Protein AF-A0AAN9AI59-F1 (afdb_monomer)

Secondary structure (DSSP, 8-state):
--PPPPPPPP-------------PPP----PPPPPPP---SS-S-S---SSS--TTS-S--TTSTTS-SSSEEEEEE--SS-GGG-EEEE-HHHHHT-SHHHHHTHHHHHHHHTT--TT-EEEEEETTTTEEEEE-SSEEEEESSSSGGGTTEEEE-HHHHHHH-TTT-HHHHHTHHHHHHHHTT--TT--EEEEETTTTEEEEE-SSEEEEES--TT-TTS-EEEE-HHHHHHH-TTT-HHHHHHHHHHHHHHTT--TTS-EEEEETTTTEEEEE-

Radius of gyration: 25.93 Å; Cα contacts (8 Å, |Δi|>4): 586; chains: 1; bounding box: 61×76×74 Å

pLDDT: mean 75.89, std 19.9, range [29.42, 96.56]

Mean predicted aligned error: 12.76 Å

Foldseek 3Di:
DDDDDDDDDDDDDDDDDDDDDDDDDDDDPPDPDDDPDDPPDDDQLPDPQPADDDLFLQAAHPVCVPQALAAKKKAKWQLPQCPVNHGIDGDVQRRVVVDLVSQQQVQLVSCVNSPQDQRIKMWMAHNNRRRIFMAHQAKWKQWCPLPVVQHNHIGGPVVLCPPVVRRPDVCSRQQVQLVSCVVSVQDQNIKMKMARRNRSDIFIAHFAKKKAWCQQCQDRPPHGIGGPRVCCVPVVRRPDVVSSQVVQVVRCVSSVVDPVTKMKIANRNSSDMDIRD

Sequence (277 aa):
MRTPHRAQPSVTTQDSSNLKVHKHSPIEPTSPSPPPCDYSTVAPATSTPGVSYLPDGTAPNHLYPDIPEEGCWLITENCKDHPQANGTHKDDLGTQNGTEEGCLARAAQQWKWCGETDSAKATAIYGPTGAMTFAARGCYFADYGCRPAVAGRIIHDYFSERAENGTVNEKNCLGRAARQWRHCGSPADRPITSIFGSTGAKRTAGAGCWVKVRSCPAHCDLEGYFFDAWGATNRETGTVEEECFDRARYYWTHCGSHSNAPVTAYFRPHATSHTVP

Solvent-accessible surface area (backbone atoms only — not comparable to full-atom values): 14890 Å² total; per-residue (Å²): 144,86,82,84,87,82,85,82,84,83,87,78,88,79,81,91,78,83,86,80,83,77,84,77,74,89,77,79,84,83,72,76,79,77,76,80,85,78,80,87,57,73,82,66,56,83,58,72,71,96,36,48,66,62,87,79,42,82,43,66,38,63,77,51,77,86,63,56,59,69,49,14,33,36,38,28,39,65,23,70,75,42,61,86,59,43,44,77,45,76,35,65,69,26,31,73,60,70,34,64,69,52,13,33,52,42,7,18,56,49,22,52,67,23,62,65,39,84,75,23,32,12,32,8,32,18,20,76,37,29,34,55,35,44,7,30,70,29,21,30,30,44,34,49,44,72,49,75,94,50,44,51,34,80,42,79,35,63,61,41,34,75,78,55,45,6,51,81,32,54,69,51,17,31,57,40,11,28,55,50,24,50,74,51,68,56,41,66,54,33,41,17,32,10,32,19,13,74,60,32,47,72,28,52,7,26,55,28,20,31,39,37,25,77,44,19,90,70,38,82,84,60,51,49,69,46,73,45,44,65,42,32,75,76,55,40,14,39,81,36,61,68,49,18,39,51,44,13,49,53,52,22,52,65,27,65,57,39,72,89,28,40,12,30,10,31,30,13,62,72,44,44,73,42,74,40,83

Structure (mmCIF, N/CA/C/O backbone):
data_AF-A0AAN9AI59-F1
#
_entry.id   AF-A0AAN9AI59-F1
#
loop_
_atom_site.group_PDB
_atom_site.id
_atom_site.type_symbol
_atom_site.label_ato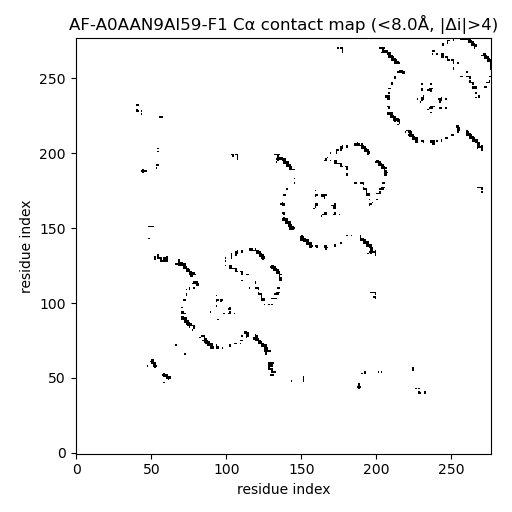m_id
_atom_site.label_alt_id
_atom_site.label_comp_id
_atom_site.label_asym_id
_atom_site.label_entity_id
_atom_site.label_seq_id
_atom_site.pdbx_PDB_ins_code
_atom_site.Cartn_x
_atom_site.Cartn_y
_atom_site.Cartn_z
_atom_site.occupancy
_atom_site.B_iso_or_equiv
_atom_site.auth_seq_id
_atom_site.auth_comp_id
_atom_site.auth_asym_id
_atom_site.auth_atom_id
_atom_site.pdbx_PDB_model_num
ATOM 1 N N . MET A 1 1 ? -21.783 -55.867 -43.247 1.00 48.97 1 MET A N 1
ATOM 2 C CA . MET A 1 1 ? -20.598 -56.753 -43.261 1.00 48.97 1 MET A CA 1
ATOM 3 C C . MET A 1 1 ? -19.792 -56.492 -44.528 1.00 48.97 1 MET A C 1
ATOM 5 O O . MET A 1 1 ? -20.214 -56.921 -45.591 1.00 48.97 1 MET A O 1
ATOM 9 N N . ARG A 1 2 ? -18.710 -55.712 -44.408 1.00 41.34 2 ARG A N 1
ATOM 10 C CA . ARG A 1 2 ? -17.555 -55.566 -45.322 1.00 41.34 2 ARG A CA 1
ATOM 11 C C . ARG A 1 2 ? -16.735 -54.384 -44.795 1.00 41.34 2 ARG A C 1
ATOM 13 O O . ARG A 1 2 ? -17.178 -53.244 -44.875 1.00 41.34 2 ARG A O 1
ATOM 20 N N . THR A 1 3 ? -15.593 -54.678 -44.192 1.00 52.09 3 THR A N 1
ATOM 21 C CA . THR A 1 3 ? -14.629 -53.706 -43.658 1.00 52.09 3 THR A CA 1
ATOM 22 C C . THR A 1 3 ? -13.537 -53.494 -44.710 1.00 52.09 3 THR A C 1
ATOM 24 O O . THR A 1 3 ? -13.021 -54.496 -45.208 1.00 52.09 3 THR A O 1
ATOM 27 N N . PRO A 1 4 ? -13.153 -52.258 -45.077 1.00 57.59 4 PRO A N 1
ATOM 28 C CA . PRO A 1 4 ? -12.007 -52.052 -45.953 1.00 57.59 4 PRO A CA 1
ATOM 29 C C . PRO A 1 4 ? -10.697 -51.970 -45.155 1.00 57.59 4 PRO A C 1
ATOM 31 O O . PRO A 1 4 ? -10.589 -51.266 -44.151 1.00 57.59 4 PRO A O 1
ATOM 34 N N . HIS A 1 5 ? -9.705 -52.718 -45.641 1.00 44.38 5 HIS A N 1
ATOM 35 C CA . HIS A 1 5 ? -8.315 -52.741 -45.195 1.00 44.38 5 HIS A CA 1
ATOM 36 C C . HIS A 1 5 ? -7.636 -51.374 -45.364 1.00 44.38 5 HIS A C 1
ATOM 38 O O . HIS A 1 5 ? -7.679 -50.784 -46.443 1.00 44.38 5 HIS A O 1
ATOM 44 N N . ARG A 1 6 ? -6.939 -50.911 -44.319 1.00 51.62 6 ARG A N 1
ATOM 45 C CA . ARG A 1 6 ? -6.010 -49.775 -44.377 1.00 51.62 6 ARG A CA 1
ATOM 46 C C . ARG A 1 6 ? -4.576 -50.307 -44.407 1.00 51.62 6 ARG A C 1
ATOM 48 O O . ARG A 1 6 ? -4.178 -51.052 -43.516 1.00 51.62 6 ARG A O 1
ATOM 55 N N . ALA A 1 7 ? -3.840 -49.934 -45.450 1.00 53.34 7 ALA A N 1
ATOM 56 C CA . ALA A 1 7 ? -2.439 -50.274 -45.665 1.00 53.34 7 ALA A CA 1
ATOM 57 C C . ALA A 1 7 ? -1.513 -49.538 -44.677 1.00 53.34 7 ALA A C 1
ATOM 59 O O . ALA A 1 7 ? -1.733 -48.364 -44.370 1.00 53.34 7 ALA A O 1
ATOM 60 N N . GLN A 1 8 ? -0.481 -50.235 -44.197 1.00 50.50 8 GLN A N 1
ATOM 61 C CA . GLN A 1 8 ? 0.630 -49.671 -43.426 1.00 50.50 8 GLN A CA 1
ATOM 62 C C . GLN A 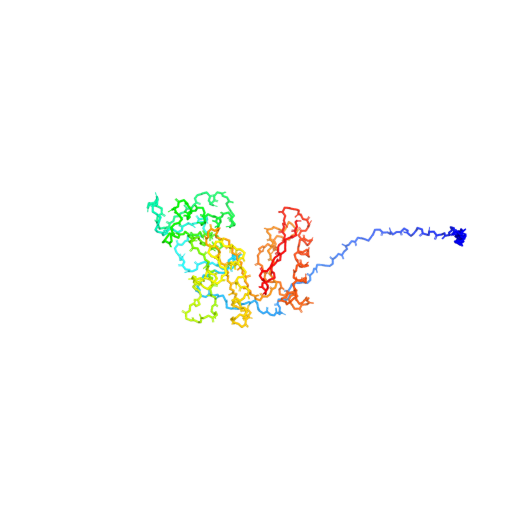1 8 ? 1.697 -49.103 -44.376 1.00 50.50 8 GLN A C 1
ATOM 64 O O . GLN A 1 8 ? 2.016 -49.766 -45.364 1.00 50.50 8 GLN A O 1
ATOM 69 N N . PRO A 1 9 ? 2.286 -47.928 -44.091 1.00 51.72 9 PRO A N 1
ATOM 70 C CA . PRO A 1 9 ? 3.474 -47.469 -44.790 1.00 51.72 9 PRO A CA 1
ATOM 71 C C . PRO A 1 9 ? 4.759 -47.999 -44.137 1.00 51.72 9 PRO A C 1
ATOM 73 O O . PRO A 1 9 ? 4.902 -48.041 -42.914 1.00 51.72 9 PRO A O 1
ATOM 76 N N . SER A 1 10 ? 5.676 -48.399 -45.012 1.00 47.19 10 SER A N 1
ATOM 77 C CA . SER A 1 10 ? 7.000 -48.955 -44.758 1.00 47.19 10 SER A CA 1
ATOM 78 C C . SER A 1 10 ? 7.934 -47.969 -44.051 1.00 47.19 10 SER A C 1
ATOM 80 O O . SER A 1 10 ? 8.010 -46.797 -44.414 1.00 47.19 10 SER A O 1
ATOM 82 N N . VAL A 1 11 ? 8.681 -48.473 -43.068 1.00 45.41 11 VAL A N 1
ATOM 83 C CA . VAL A 1 11 ? 9.765 -47.760 -42.385 1.00 45.41 11 VAL A CA 1
ATOM 84 C C . VAL A 1 11 ? 11.032 -47.886 -43.228 1.00 45.41 11 VAL A C 1
ATOM 86 O O . VAL A 1 11 ? 11.566 -48.984 -43.376 1.00 45.41 11 VAL A O 1
ATOM 89 N N . THR A 1 12 ? 11.511 -46.769 -43.771 1.00 44.38 12 THR A N 1
ATOM 90 C CA . THR A 1 12 ? 12.831 -46.684 -44.405 1.00 44.38 12 THR A CA 1
ATOM 91 C C . THR A 1 12 ? 13.836 -46.189 -43.372 1.00 44.38 12 THR A C 1
ATOM 93 O O . THR A 1 12 ? 13.750 -45.063 -42.888 1.00 44.38 12 THR A O 1
ATOM 96 N N . THR A 1 13 ? 14.780 -47.053 -43.024 1.00 46.53 13 THR A N 1
ATOM 97 C CA . THR A 1 13 ? 16.009 -46.744 -42.292 1.00 46.53 13 THR A CA 1
ATOM 98 C C . THR A 1 13 ? 16.900 -45.834 -43.137 1.00 46.53 13 THR A C 1
ATOM 100 O O . THR A 1 13 ? 17.254 -46.196 -44.257 1.00 46.53 13 THR A O 1
ATOM 103 N N . GLN A 1 14 ? 17.289 -44.673 -42.600 1.00 40.06 14 GLN A N 1
ATOM 104 C CA . GLN A 1 14 ? 18.350 -43.845 -43.175 1.00 40.06 14 GLN A CA 1
ATOM 105 C C . GLN A 1 14 ? 19.449 -43.546 -42.152 1.00 40.06 14 GLN A C 1
ATOM 107 O O . GLN A 1 14 ? 19.218 -42.988 -41.082 1.00 40.06 14 GLN A O 1
ATOM 112 N N . ASP A 1 15 ? 20.622 -44.019 -42.560 1.00 38.25 15 ASP A N 1
ATOM 113 C CA . ASP A 1 15 ? 22.009 -43.715 -42.238 1.00 38.25 15 ASP A CA 1
ATOM 114 C C . ASP A 1 15 ? 22.379 -42.774 -41.089 1.00 38.25 15 ASP A C 1
ATOM 116 O O . ASP A 1 15 ? 22.081 -41.582 -41.040 1.00 38.25 15 ASP A O 1
ATOM 120 N N . SER A 1 16 ? 23.237 -43.346 -40.245 1.00 45.12 16 SER A N 1
ATOM 121 C CA . SER A 1 16 ? 24.164 -42.658 -39.359 1.00 45.12 16 SER A CA 1
ATOM 122 C C . SER A 1 16 ? 25.265 -41.974 -40.173 1.00 45.12 16 SER A C 1
ATOM 124 O O . SER A 1 16 ? 25.959 -42.619 -40.954 1.00 45.12 16 SER A O 1
ATOM 126 N N . SER A 1 17 ? 25.475 -40.673 -39.969 1.00 41.47 17 SER A N 1
ATOM 127 C CA . SER A 1 17 ? 26.640 -39.957 -40.498 1.00 41.47 17 SER A CA 1
ATOM 128 C C . SER A 1 17 ? 26.990 -38.730 -39.646 1.00 41.47 17 SER A C 1
ATOM 130 O O . SER A 1 17 ? 26.288 -37.728 -39.661 1.00 41.47 17 SER A O 1
ATOM 132 N N . ASN A 1 18 ? 28.141 -38.819 -38.972 1.00 38.50 18 ASN A N 1
ATOM 133 C CA . ASN A 1 18 ? 29.048 -37.723 -38.600 1.00 38.50 18 ASN A CA 1
ATOM 134 C C . ASN A 1 18 ? 28.553 -36.611 -37.652 1.00 38.50 18 ASN A C 1
ATOM 136 O O . ASN A 1 18 ? 28.304 -35.483 -38.073 1.00 38.50 18 ASN A O 1
ATOM 140 N N . LEU A 1 19 ? 28.622 -36.867 -36.339 1.00 36.81 19 LEU A N 1
ATOM 141 C CA . LEU A 1 19 ? 28.752 -35.801 -35.340 1.00 36.81 19 LEU A CA 1
ATOM 142 C C . LEU A 1 19 ? 30.246 -35.475 -35.130 1.00 36.81 19 LEU A C 1
ATOM 144 O O . LEU A 1 19 ? 30.966 -36.185 -34.427 1.00 36.81 19 LEU A O 1
ATOM 148 N N . LYS A 1 20 ? 30.732 -34.400 -35.761 1.00 39.62 20 LYS A N 1
ATOM 149 C CA . LYS A 1 20 ? 32.026 -33.786 -35.423 1.00 39.62 20 LYS A CA 1
ATOM 150 C C . LYS A 1 20 ? 31.909 -33.130 -34.046 1.00 39.62 20 LYS A C 1
ATOM 152 O O . LYS A 1 20 ? 31.199 -32.142 -33.888 1.00 39.62 20 LYS A O 1
ATOM 157 N N . VAL A 1 21 ? 32.632 -33.656 -33.062 1.00 39.88 21 VAL A N 1
ATOM 158 C CA . VAL A 1 21 ? 32.813 -33.017 -31.754 1.00 39.88 21 VAL A CA 1
ATOM 159 C C . VAL A 1 21 ? 33.772 -31.838 -31.926 1.00 39.88 21 VAL A C 1
ATOM 161 O O . VAL A 1 21 ? 34.987 -32.019 -32.017 1.00 39.88 21 VAL A O 1
ATOM 164 N N . HIS A 1 22 ? 33.236 -30.620 -31.985 1.00 38.34 22 HIS A N 1
ATOM 165 C CA . HIS A 1 22 ? 34.036 -29.415 -31.799 1.00 38.34 22 HIS A CA 1
ATOM 166 C C . HIS A 1 22 ? 34.343 -29.252 -30.306 1.00 38.34 22 HIS A C 1
ATOM 168 O O . HIS A 1 22 ? 33.462 -28.972 -29.499 1.00 38.34 22 HIS A O 1
ATOM 174 N N . LYS A 1 23 ? 35.615 -29.439 -29.939 1.00 38.31 23 LYS A N 1
ATOM 175 C CA . LYS A 1 23 ? 36.172 -28.987 -28.658 1.00 38.31 23 LYS A CA 1
ATOM 176 C C . LYS A 1 23 ? 36.042 -27.461 -28.597 1.00 38.31 23 LYS A C 1
ATOM 178 O O . LYS A 1 23 ? 36.733 -26.767 -29.339 1.00 38.31 23 LYS A O 1
ATOM 183 N N . HIS A 1 24 ? 35.173 -26.945 -27.732 1.00 37.62 24 HIS A N 1
ATOM 184 C CA . HIS A 1 24 ? 35.210 -25.539 -27.341 1.00 37.62 24 HIS A CA 1
ATOM 185 C C . HIS A 1 24 ? 36.277 -25.345 -26.262 1.00 37.62 24 HIS A C 1
ATOM 187 O O . HIS A 1 24 ? 36.266 -26.019 -25.233 1.00 37.62 24 HIS A O 1
ATOM 193 N N . SER A 1 25 ? 37.220 -24.444 -26.534 1.00 42.50 25 SER A N 1
ATOM 194 C CA . SER A 1 25 ? 38.137 -23.905 -25.530 1.00 42.50 25 SER A CA 1
ATOM 195 C C . SER A 1 25 ? 37.352 -23.102 -24.481 1.00 42.50 25 SER A C 1
ATOM 197 O O . SER A 1 25 ? 36.327 -22.514 -24.834 1.00 42.50 25 SER A O 1
ATOM 199 N N . PRO A 1 26 ? 37.811 -23.029 -23.218 1.00 34.56 26 PRO A N 1
ATOM 200 C CA . PRO A 1 26 ? 37.194 -22.169 -22.215 1.00 34.56 26 PRO A CA 1
ATOM 201 C C . PRO A 1 26 ? 37.371 -20.706 -22.633 1.00 34.56 26 PRO A C 1
ATOM 203 O O . PRO A 1 26 ? 38.496 -20.241 -22.804 1.00 34.56 26 PRO A O 1
ATOM 206 N N . ILE A 1 27 ? 36.262 -19.995 -22.826 1.00 41.62 27 ILE A N 1
ATOM 207 C CA . ILE A 1 27 ? 36.255 -18.538 -22.954 1.00 41.62 27 ILE A CA 1
ATOM 208 C C . ILE A 1 27 ? 36.189 -17.998 -21.524 1.00 41.62 27 ILE A C 1
ATOM 210 O O . ILE A 1 27 ? 35.172 -18.159 -20.853 1.00 41.62 27 ILE A O 1
ATOM 214 N N . GLU A 1 28 ? 37.280 -17.402 -21.043 1.00 40.84 28 GLU A N 1
ATOM 215 C CA . GLU A 1 28 ? 37.254 -16.572 -19.836 1.00 40.84 28 GLU A CA 1
ATOM 216 C C . GLU A 1 28 ? 36.347 -15.356 -20.086 1.00 40.84 28 GLU A C 1
ATOM 218 O O . GLU A 1 28 ? 36.582 -14.611 -21.044 1.00 40.84 28 GLU A O 1
ATOM 223 N N . PRO A 1 29 ? 35.318 -15.114 -19.255 1.00 37.28 29 PRO A N 1
ATOM 224 C CA . PRO A 1 29 ? 34.494 -13.927 -19.392 1.00 37.28 29 PRO A CA 1
ATOM 225 C C . PRO A 1 29 ? 35.250 -12.716 -18.834 1.00 37.28 29 PRO A C 1
ATOM 227 O O . PRO A 1 29 ? 35.153 -12.383 -17.656 1.00 37.28 29 PRO A O 1
ATOM 230 N N . THR A 1 30 ? 35.986 -12.013 -19.692 1.00 45.34 30 THR A N 1
ATOM 231 C CA . THR A 1 30 ? 36.349 -10.611 -19.447 1.00 45.34 30 THR A CA 1
ATOM 232 C C . THR A 1 30 ? 35.135 -9.746 -19.774 1.00 45.34 30 THR A C 1
ATOM 234 O O . THR A 1 30 ? 34.996 -9.217 -20.873 1.00 45.34 30 THR A O 1
ATOM 237 N N . SER A 1 31 ? 34.204 -9.647 -18.823 1.00 42.09 31 SER A N 1
ATOM 238 C CA . SER A 1 31 ? 33.089 -8.707 -18.942 1.00 42.09 31 SER A CA 1
ATOM 239 C C . SER A 1 31 ? 33.598 -7.296 -18.622 1.00 42.09 31 SER A C 1
ATOM 241 O O . SER A 1 31 ? 34.100 -7.085 -17.515 1.00 42.09 31 SER A O 1
ATOM 243 N N . PRO A 1 32 ? 33.508 -6.320 -19.543 1.00 43.97 32 PRO A N 1
ATOM 244 C CA . PRO A 1 32 ? 33.789 -4.931 -19.210 1.00 43.97 32 PRO A CA 1
ATOM 245 C C . PRO A 1 32 ? 32.784 -4.447 -18.161 1.00 43.97 32 PRO A C 1
ATOM 247 O O . PRO A 1 32 ? 31.603 -4.799 -18.209 1.00 43.97 32 PRO A O 1
ATOM 250 N N . SER A 1 33 ? 33.274 -3.651 -17.207 1.00 36.59 33 SER A N 1
ATOM 251 C CA . SER A 1 33 ? 32.434 -2.994 -16.204 1.00 36.59 33 SER A CA 1
ATOM 252 C C . SER A 1 33 ? 31.314 -2.224 -16.912 1.00 36.59 33 SER A C 1
ATOM 254 O O . SER A 1 33 ? 31.615 -1.477 -17.850 1.00 36.59 33 SER A O 1
ATOM 256 N N . PRO A 1 34 ? 30.043 -2.391 -16.505 1.00 38.03 34 PRO A N 1
ATOM 257 C CA . PRO A 1 34 ? 28.947 -1.676 -17.135 1.00 38.03 34 PRO A CA 1
ATOM 258 C C . PRO A 1 34 ? 29.150 -0.160 -16.969 1.00 38.03 34 PRO A C 1
ATOM 260 O O . PRO A 1 34 ? 29.655 0.278 -15.928 1.00 38.03 34 PRO A O 1
ATOM 263 N N . PRO A 1 35 ? 28.802 0.646 -17.988 1.00 38.97 35 PRO A N 1
ATOM 264 C CA . PRO A 1 35 ? 28.855 2.096 -17.873 1.00 38.97 35 PRO A CA 1
ATOM 265 C C . PRO A 1 35 ? 27.911 2.572 -16.755 1.00 38.97 35 PRO A C 1
ATOM 267 O O . PRO A 1 35 ? 26.876 1.940 -16.525 1.00 38.97 35 PRO A O 1
ATOM 270 N N . PRO A 1 36 ? 28.245 3.675 -16.058 1.00 36.66 36 PRO A N 1
ATOM 271 C CA . PRO A 1 36 ? 27.374 4.247 -15.040 1.00 36.66 36 PRO A CA 1
ATOM 272 C C . PRO A 1 36 ? 26.014 4.594 -15.651 1.00 36.66 36 PRO A C 1
ATOM 274 O O . PRO A 1 36 ? 25.944 5.157 -16.745 1.00 36.66 36 PRO A O 1
ATOM 277 N N . CYS A 1 37 ? 24.944 4.228 -14.946 1.00 35.22 37 CYS A N 1
ATOM 278 C CA . CYS A 1 37 ? 23.574 4.456 -15.387 1.00 35.22 37 CYS A CA 1
ATOM 279 C C . CYS A 1 37 ? 23.328 5.956 -15.615 1.00 35.22 37 CYS A C 1
ATOM 281 O O . CYS A 1 37 ? 23.391 6.753 -14.679 1.00 35.22 37 CYS A O 1
ATOM 283 N N . ASP A 1 38 ? 23.041 6.329 -16.863 1.00 33.72 38 ASP A N 1
ATOM 284 C CA . ASP A 1 38 ? 22.473 7.626 -17.225 1.00 33.72 38 ASP A CA 1
ATOM 285 C C . ASP A 1 38 ? 20.955 7.559 -16.985 1.00 33.72 38 ASP A C 1
ATOM 287 O O . ASP A 1 38 ? 20.234 6.814 -17.649 1.00 33.72 38 ASP A O 1
ATOM 291 N N . TYR A 1 39 ? 20.481 8.291 -15.975 1.00 38.34 39 TYR A N 1
ATOM 292 C CA . TYR A 1 39 ? 19.093 8.270 -15.493 1.00 38.34 39 TYR A CA 1
ATOM 293 C C . TYR A 1 39 ? 18.147 9.196 -16.280 1.00 38.34 39 TYR A C 1
ATOM 295 O O . TYR A 1 39 ? 17.055 9.521 -15.812 1.00 38.34 39 TYR A O 1
ATOM 303 N N . SER A 1 40 ? 18.527 9.647 -17.474 1.00 42.22 40 SER A N 1
ATOM 304 C CA . SER A 1 40 ? 17.670 10.503 -18.293 1.00 42.22 40 SER A CA 1
ATOM 305 C C . SER A 1 40 ? 16.631 9.690 -19.081 1.00 42.22 40 SER A C 1
ATOM 307 O O . SER A 1 40 ? 16.845 9.361 -20.240 1.00 42.22 40 SER A O 1
ATOM 309 N N . THR A 1 41 ? 15.494 9.336 -18.465 1.00 39.53 41 THR A N 1
ATOM 310 C CA . THR A 1 41 ? 14.159 9.303 -19.114 1.00 39.53 41 THR A CA 1
ATOM 311 C C . THR A 1 41 ? 13.037 9.062 -18.099 1.00 39.53 41 THR A C 1
ATOM 313 O O . THR A 1 41 ? 13.180 8.267 -17.179 1.00 39.53 41 THR A O 1
ATOM 316 N N . VAL A 1 42 ? 11.926 9.782 -18.325 1.00 35.81 42 VAL A N 1
ATOM 317 C CA . VAL A 1 42 ? 10.687 9.886 -17.528 1.00 35.81 42 VAL A CA 1
ATOM 318 C C . VAL A 1 42 ? 10.959 10.042 -16.038 1.00 35.81 42 VAL A C 1
ATOM 320 O O . VAL A 1 42 ? 11.143 9.065 -15.315 1.00 35.81 42 VAL A O 1
ATOM 323 N N . ALA A 1 43 ? 10.955 11.295 -15.575 1.00 33.88 43 ALA A N 1
ATOM 324 C CA . ALA A 1 43 ? 11.097 11.574 -14.158 1.00 33.88 43 ALA A CA 1
ATOM 325 C C . ALA A 1 43 ? 10.097 10.700 -13.371 1.00 33.88 43 ALA A C 1
ATOM 327 O O . ALA A 1 43 ? 8.915 10.666 -13.748 1.00 33.88 43 ALA A O 1
ATOM 328 N N . PRO A 1 44 ? 10.539 9.989 -12.311 1.00 39.09 44 PRO A N 1
ATOM 329 C CA . PRO A 1 44 ? 9.598 9.396 -11.366 1.00 39.09 44 PRO A CA 1
ATOM 330 C C . PRO A 1 44 ? 8.617 10.490 -10.947 1.00 39.09 44 PRO A C 1
ATOM 332 O O . PRO A 1 44 ? 8.985 11.663 -11.009 1.00 39.09 44 PRO A O 1
ATOM 335 N N . ALA A 1 45 ? 7.391 10.127 -10.557 1.00 38.09 45 ALA A N 1
ATOM 336 C CA . ALA A 1 45 ? 6.396 11.074 -10.047 1.00 38.09 45 ALA A CA 1
ATOM 337 C C . ALA A 1 45 ? 7.085 12.189 -9.233 1.00 38.09 45 ALA A C 1
ATOM 339 O O . ALA A 1 45 ? 7.582 11.945 -8.138 1.00 38.09 45 ALA A O 1
ATOM 340 N N . THR A 1 46 ? 7.224 13.383 -9.824 1.00 35.22 46 THR A N 1
ATOM 341 C CA . THR A 1 46 ? 8.062 14.455 -9.255 1.00 35.22 46 THR A CA 1
ATOM 342 C C . THR A 1 46 ? 7.359 15.153 -8.103 1.00 35.22 46 THR A C 1
ATOM 344 O O . THR A 1 46 ? 7.972 15.881 -7.327 1.00 35.22 46 THR A O 1
ATOM 347 N N . SER A 1 47 ? 6.052 14.943 -7.996 1.00 34.50 47 SER A N 1
ATOM 348 C CA . SER A 1 47 ? 5.253 15.287 -6.841 1.00 34.50 47 SER A CA 1
ATOM 349 C C . SER A 1 47 ? 5.406 14.183 -5.796 1.00 34.50 47 SER A C 1
ATOM 351 O O . SER A 1 47 ? 4.631 13.233 -5.729 1.00 34.50 47 SER A O 1
ATOM 353 N N . THR A 1 48 ? 6.396 14.341 -4.919 1.00 32.66 48 THR A N 1
ATOM 354 C CA . THR A 1 48 ? 6.308 13.753 -3.581 1.00 32.66 48 THR A CA 1
ATOM 355 C C . THR A 1 48 ? 5.093 14.401 -2.907 1.00 32.66 48 THR A C 1
ATOM 357 O O . THR A 1 48 ? 5.080 15.627 -2.752 1.00 32.66 48 THR A O 1
ATOM 360 N N . PRO A 1 49 ? 4.028 13.657 -2.562 1.00 33.59 49 PRO A N 1
ATOM 361 C CA . PRO A 1 49 ? 2.849 14.247 -1.942 1.00 33.59 49 PRO A CA 1
ATOM 362 C C . PRO A 1 49 ? 3.244 14.962 -0.647 1.00 33.59 49 PRO A C 1
ATOM 364 O O . PRO A 1 49 ? 3.931 14.388 0.193 1.00 33.59 49 PRO A O 1
ATOM 367 N N . GLY A 1 50 ? 2.784 16.201 -0.464 1.00 29.42 50 GLY A N 1
ATOM 368 C CA . GLY A 1 50 ? 3.115 17.020 0.709 1.00 29.42 50 GLY A CA 1
ATOM 369 C C . GLY A 1 50 ? 2.574 16.496 2.047 1.00 29.42 50 GLY A C 1
ATOM 370 O O . GLY A 1 50 ? 2.873 17.077 3.081 1.00 29.42 50 GLY A O 1
ATOM 371 N N . VAL A 1 51 ? 1.782 15.419 2.049 1.00 29.48 51 VAL A N 1
ATOM 372 C CA . VAL A 1 51 ? 1.203 14.789 3.243 1.00 29.48 51 VAL A CA 1
ATOM 373 C C . VAL A 1 51 ? 0.911 13.303 2.967 1.00 29.48 51 VAL A C 1
ATOM 375 O O . VAL A 1 51 ? 0.005 12.965 2.216 1.00 29.48 51 VAL A O 1
ATOM 378 N N . SER A 1 52 ? 1.738 12.450 3.576 1.00 35.19 52 SER A N 1
ATOM 379 C CA . SER A 1 52 ? 1.616 11.012 3.887 1.00 35.19 52 SER A CA 1
ATOM 380 C C . SER A 1 52 ? 1.142 9.974 2.850 1.00 35.19 52 SER A C 1
ATOM 382 O O . SER A 1 52 ? 0.003 9.925 2.389 1.00 35.19 52 SER A O 1
ATOM 384 N N . TYR A 1 53 ? 2.088 9.049 2.670 1.00 52.84 53 TYR A N 1
ATOM 385 C CA . TYR A 1 53 ? 2.038 7.623 2.359 1.00 52.84 53 TYR A CA 1
ATOM 386 C C . TYR A 1 53 ? 1.615 7.134 0.992 1.00 52.84 53 TYR A C 1
ATOM 388 O O . TYR A 1 53 ? 0.442 6.895 0.783 1.00 52.84 53 TYR A O 1
ATOM 396 N N . LEU A 1 54 ? 2.587 6.779 0.145 1.00 44.53 54 LEU A N 1
ATOM 397 C CA . LEU A 1 54 ? 2.489 5.622 -0.745 1.00 44.53 54 LEU A CA 1
ATOM 398 C C . LEU A 1 54 ? 2.650 4.337 0.106 1.00 44.53 54 LEU A C 1
ATOM 400 O O . LEU A 1 54 ? 3.616 4.242 0.851 1.00 44.53 54 LEU A O 1
ATOM 404 N N . PRO A 1 55 ? 1.756 3.335 0.049 1.00 41.59 55 PRO A N 1
ATOM 405 C CA . PRO A 1 55 ? 1.749 2.163 0.947 1.00 41.59 55 PRO A CA 1
ATOM 406 C C . PRO A 1 55 ? 2.927 1.193 0.787 1.00 41.59 55 PRO A C 1
ATOM 408 O O . PRO A 1 55 ? 2.892 0.083 1.310 1.00 41.59 55 PRO A O 1
ATOM 411 N N . ASP A 1 56 ? 3.936 1.562 0.028 1.00 44.16 56 ASP A N 1
ATOM 412 C CA . ASP A 1 56 ? 5.070 0.745 -0.385 1.00 44.16 56 ASP A CA 1
ATOM 413 C C . ASP A 1 56 ? 6.396 1.169 0.271 1.00 44.16 56 ASP A C 1
ATOM 415 O O . ASP A 1 56 ? 7.418 0.546 -0.009 1.00 44.16 56 ASP A O 1
ATOM 419 N N . GLY A 1 57 ? 6.373 2.192 1.137 1.00 42.75 57 GLY A N 1
ATOM 420 C CA . GLY A 1 57 ? 7.532 2.622 1.919 1.00 42.75 57 GLY A CA 1
ATOM 421 C C . GLY A 1 57 ? 8.340 3.776 1.314 1.00 42.75 57 GLY A C 1
ATOM 422 O O . GLY A 1 57 ? 9.383 4.118 1.861 1.00 42.75 57 GLY A O 1
ATOM 423 N N . THR A 1 58 ? 7.916 4.396 0.203 1.00 41.88 58 THR A N 1
ATOM 424 C CA . THR A 1 58 ? 8.788 5.346 -0.528 1.00 41.88 58 THR A CA 1
ATOM 425 C C . THR A 1 58 ? 8.834 6.778 0.012 1.00 41.88 58 THR A C 1
ATOM 427 O O . THR A 1 58 ? 9.487 7.617 -0.607 1.00 41.88 58 THR A O 1
ATOM 430 N N . ALA A 1 59 ? 8.143 7.116 1.107 1.00 47.16 59 ALA A N 1
ATOM 431 C CA . ALA A 1 59 ? 8.246 8.457 1.692 1.00 47.16 59 ALA A CA 1
ATOM 432 C C . ALA A 1 59 ? 8.017 8.475 3.216 1.00 47.16 59 ALA A C 1
ATOM 434 O O . ALA A 1 59 ? 7.059 7.853 3.683 1.00 47.16 59 ALA A O 1
ATOM 435 N N . PRO A 1 60 ? 8.824 9.237 3.981 1.00 47.72 60 PRO A N 1
ATOM 436 C CA . PRO A 1 60 ? 8.626 9.425 5.413 1.00 47.72 60 PRO A CA 1
ATOM 437 C C . PRO A 1 60 ? 7.297 10.130 5.714 1.00 47.72 60 PRO A C 1
ATOM 439 O O . PRO A 1 60 ? 6.779 10.947 4.947 1.00 47.72 60 PRO A O 1
ATOM 442 N N . ASN A 1 61 ? 6.703 9.774 6.849 1.00 51.78 61 ASN A N 1
ATOM 443 C CA . ASN A 1 61 ? 5.358 10.191 7.207 1.00 51.78 61 ASN A CA 1
ATOM 444 C C . ASN A 1 61 ? 5.345 11.569 7.881 1.00 51.78 61 ASN A C 1
ATOM 446 O O . ASN A 1 61 ? 5.569 11.682 9.079 1.00 51.78 61 ASN A O 1
ATOM 450 N N . HIS A 1 62 ? 4.998 12.616 7.134 1.00 53.50 62 HIS A N 1
ATOM 451 C CA . HIS A 1 62 ? 4.810 13.956 7.705 1.00 53.50 62 HIS A CA 1
ATOM 452 C C . HIS A 1 62 ? 3.446 14.176 8.387 1.00 53.50 62 HIS A C 1
ATOM 454 O O . HIS A 1 62 ? 3.248 15.228 8.987 1.00 53.50 62 HIS A O 1
ATOM 460 N N . LEU A 1 63 ? 2.491 13.230 8.312 1.00 59.31 63 LEU A N 1
ATOM 461 C CA . LEU A 1 63 ? 1.215 13.373 9.042 1.00 59.31 63 LEU A CA 1
ATOM 462 C C . LEU A 1 63 ? 1.385 13.177 10.550 1.00 59.31 63 LEU A C 1
ATOM 464 O O . LEU A 1 63 ? 0.577 13.695 11.317 1.00 59.31 63 LEU A O 1
ATOM 468 N N . TYR A 1 64 ? 2.419 12.447 10.963 1.00 72.12 64 TYR A N 1
ATOM 469 C CA . TYR A 1 64 ? 2.720 12.190 12.366 1.00 72.12 64 TYR A CA 1
ATOM 470 C C . TYR A 1 64 ? 4.175 12.582 12.650 1.00 72.12 64 TYR A C 1
ATOM 472 O O . TYR A 1 64 ? 5.024 11.705 12.799 1.00 72.12 64 TYR A O 1
ATOM 480 N N . PRO A 1 65 ? 4.475 13.896 12.684 1.00 68.56 65 PRO A N 1
ATOM 481 C CA . PRO A 1 65 ? 5.844 14.407 12.785 1.00 68.56 65 PRO A CA 1
ATOM 482 C C . PRO A 1 65 ? 6.557 14.006 14.085 1.00 68.56 65 PRO A C 1
ATOM 484 O O . PRO A 1 65 ? 7.779 14.072 14.146 1.00 68.56 65 PRO A O 1
ATOM 487 N N . ASP A 1 66 ? 5.807 13.568 15.099 1.00 82.25 66 ASP A N 1
ATOM 488 C CA . ASP A 1 66 ? 6.334 13.174 16.407 1.00 82.25 66 ASP A CA 1
ATOM 489 C C . ASP A 1 66 ? 6.664 11.674 16.513 1.00 82.25 66 ASP A C 1
ATOM 491 O O . ASP A 1 66 ? 7.015 11.206 17.595 1.00 82.25 66 ASP A O 1
ATOM 495 N N . ILE A 1 67 ? 6.521 10.893 15.432 1.00 81.94 67 ILE A N 1
ATOM 496 C CA . ILE A 1 67 ? 6.860 9.463 15.434 1.00 81.94 67 ILE A CA 1
ATOM 497 C C . ILE A 1 67 ? 8.372 9.295 15.240 1.00 81.94 67 ILE A C 1
ATOM 499 O O . ILE A 1 67 ? 8.895 9.710 14.206 1.00 81.94 67 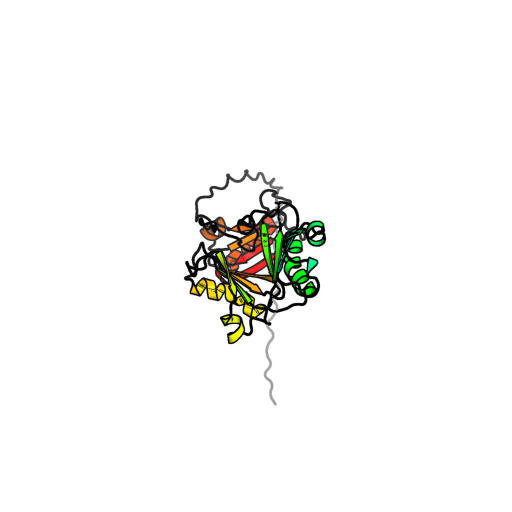ILE A O 1
ATOM 503 N N . PRO A 1 68 ? 9.083 8.661 16.189 1.00 84.94 68 PRO A N 1
ATOM 504 C CA . PRO A 1 68 ? 10.504 8.377 16.038 1.00 84.94 68 PRO A CA 1
ATOM 505 C C . PRO A 1 68 ? 10.828 7.490 14.831 1.00 84.94 68 PRO A C 1
ATOM 507 O O . PRO A 1 68 ? 10.068 6.588 14.478 1.00 84.94 68 PRO A O 1
ATOM 510 N N . GLU A 1 69 ? 12.028 7.682 14.280 1.00 82.62 69 GLU A N 1
ATOM 511 C CA . GLU A 1 69 ? 12.562 6.927 13.132 1.00 82.62 69 GLU A CA 1
ATOM 512 C C . GLU A 1 69 ? 12.872 5.453 13.456 1.00 82.62 69 GLU A C 1
ATOM 514 O O . GLU A 1 69 ? 13.222 4.677 12.574 1.00 82.62 69 GLU A O 1
ATOM 519 N N . GLU A 1 70 ? 12.712 5.018 14.707 1.00 85.88 70 GLU A N 1
ATOM 520 C CA . GLU A 1 70 ? 12.985 3.644 15.126 1.00 85.88 70 GLU A CA 1
ATOM 521 C C . GLU A 1 70 ? 11.731 2.900 15.594 1.00 85.88 70 GLU A C 1
ATOM 523 O O . GLU A 1 70 ? 10.936 3.394 16.398 1.00 85.88 70 GLU A O 1
ATOM 528 N N . GLY A 1 71 ? 11.628 1.637 15.173 1.00 89.19 71 GLY A N 1
ATOM 529 C CA . GLY A 1 71 ? 10.647 0.669 15.659 1.00 89.19 71 GLY A CA 1
ATOM 530 C C . GLY A 1 71 ? 9.283 0.731 14.974 1.00 89.19 71 GLY A C 1
ATOM 531 O O . GLY A 1 71 ? 9.112 1.327 13.914 1.00 89.19 71 GLY A O 1
ATOM 532 N N . CYS A 1 72 ? 8.312 0.051 15.578 1.00 92.38 72 CYS A N 1
ATOM 533 C CA . CYS A 1 72 ? 6.922 0.049 15.142 1.00 92.38 72 CYS A CA 1
ATOM 534 C C . CYS A 1 72 ? 6.063 0.853 16.118 1.00 92.38 72 CYS A C 1
ATOM 536 O O . CYS A 1 72 ? 6.201 0.697 17.330 1.00 92.38 72 CYS A O 1
ATOM 538 N N . TRP A 1 73 ? 5.161 1.674 15.597 1.00 93.38 73 TRP A N 1
ATOM 539 C CA . TRP A 1 73 ? 4.295 2.558 16.368 1.00 93.38 73 TRP A CA 1
ATOM 540 C C . TRP A 1 73 ? 2.837 2.296 16.033 1.00 93.38 73 TRP A C 1
ATOM 542 O O . TRP A 1 73 ? 2.485 2.098 14.874 1.00 93.38 73 TRP A O 1
ATOM 552 N N . LEU A 1 74 ? 1.985 2.311 17.049 1.00 94.56 74 LEU A N 1
ATOM 553 C CA . LEU A 1 74 ? 0.544 2.178 16.923 1.00 94.56 74 LEU A CA 1
ATOM 554 C C . LEU A 1 74 ? -0.134 3.455 17.402 1.00 94.56 74 LEU A C 1
ATOM 556 O O . LEU A 1 74 ? 0.205 3.999 18.450 1.00 94.56 74 LEU A O 1
ATOM 560 N N . ILE A 1 75 ? -1.124 3.908 16.644 1.00 93.81 75 ILE A N 1
ATOM 561 C CA . ILE A 1 75 ? -2.034 4.985 17.024 1.00 93.81 75 ILE A CA 1
ATOM 562 C C . ILE A 1 75 ? -3.422 4.379 17.083 1.00 93.81 75 ILE A C 1
ATOM 564 O O . ILE A 1 75 ? -3.936 3.916 16.068 1.00 93.81 75 ILE A O 1
ATOM 568 N N . THR A 1 76 ? -4.017 4.353 18.268 1.00 95.31 76 THR A N 1
ATOM 569 C CA . THR A 1 76 ? -5.324 3.727 18.472 1.00 95.31 76 THR A CA 1
ATOM 570 C C . THR A 1 76 ? -6.360 4.770 18.866 1.00 95.31 76 THR A C 1
ATOM 572 O O . THR A 1 76 ? -6.133 5.586 19.758 1.00 95.31 76 THR A O 1
ATOM 575 N N . GLU A 1 77 ? -7.516 4.719 18.215 1.00 94.00 77 GLU A N 1
ATOM 576 C CA . GLU A 1 77 ? -8.665 5.576 18.481 1.00 94.00 77 GLU A CA 1
ATOM 577 C C . GLU A 1 77 ? -9.849 4.718 18.936 1.00 94.00 77 GLU A C 1
ATOM 579 O O . GLU A 1 77 ? -10.175 3.712 18.303 1.00 94.00 77 GLU A O 1
ATOM 584 N N . ASN A 1 78 ? -10.529 5.145 20.005 1.00 93.81 78 ASN A N 1
ATOM 585 C CA . ASN A 1 78 ? -11.767 4.544 20.517 1.00 93.81 78 ASN A CA 1
ATOM 586 C C . ASN A 1 78 ? -11.676 3.034 20.830 1.00 93.81 78 ASN A C 1
ATOM 588 O O . ASN A 1 78 ? -12.614 2.277 20.571 1.00 93.81 78 ASN A O 1
ATOM 592 N N . CYS A 1 79 ? -10.562 2.593 21.417 1.00 94.88 79 CYS A N 1
ATOM 593 C CA . CYS A 1 79 ? -10.372 1.235 21.919 1.00 94.88 79 CYS A CA 1
ATOM 594 C C . CYS A 1 79 ? -11.254 0.990 23.148 1.00 94.88 79 CYS A C 1
ATOM 596 O O . CYS A 1 79 ? -10.899 1.361 24.267 1.00 94.88 79 CYS A O 1
ATOM 598 N N . LYS A 1 80 ? -12.438 0.411 22.941 1.00 92.44 80 LYS A N 1
ATOM 599 C CA . LYS A 1 80 ? -13.438 0.239 24.002 1.00 92.44 80 LYS A CA 1
ATOM 600 C C . LYS A 1 80 ? -13.012 -0.803 25.034 1.00 92.44 80 LYS A C 1
ATOM 602 O O . LYS A 1 80 ? -13.172 -0.569 26.229 1.00 92.44 80 LYS A O 1
ATOM 607 N N . ASP A 1 81 ? -12.472 -1.923 24.566 1.00 93.38 81 ASP A N 1
ATOM 608 C CA . ASP A 1 81 ? -12.122 -3.059 25.424 1.00 93.38 81 ASP A CA 1
ATOM 609 C C . ASP A 1 81 ? -10.830 -2.798 26.216 1.00 93.38 81 ASP A C 1
ATOM 611 O O . ASP A 1 81 ? -10.644 -3.327 27.313 1.00 93.38 81 ASP A O 1
ATOM 615 N N . HIS A 1 82 ? -9.976 -1.903 25.702 1.00 94.06 82 HIS A N 1
ATOM 616 C CA . HIS A 1 82 ? -8.720 -1.496 26.332 1.00 94.06 82 HIS A CA 1
ATOM 617 C C . HIS A 1 82 ? -8.478 0.020 26.213 1.00 94.06 82 HIS A C 1
ATOM 619 O O . HIS A 1 82 ? -7.596 0.455 25.467 1.00 94.06 82 HIS A O 1
ATOM 625 N N . PRO A 1 83 ? -9.223 0.859 26.959 1.00 94.25 83 PRO A N 1
ATOM 626 C CA . PRO A 1 83 ? -9.151 2.317 26.832 1.00 94.25 83 PRO A CA 1
ATOM 627 C C . PRO A 1 83 ? -7.759 2.917 27.056 1.00 94.25 83 PRO A C 1
ATOM 629 O O . PRO A 1 83 ? -7.457 3.977 26.511 1.00 94.25 83 PRO A O 1
ATOM 632 N N . GLN A 1 84 ? -6.906 2.237 27.824 1.00 92.81 84 GLN A N 1
ATOM 633 C CA . GLN A 1 84 ? -5.518 2.624 28.079 1.00 92.81 84 GLN A CA 1
ATOM 634 C C . GLN A 1 84 ? -4.612 2.556 26.843 1.00 92.81 84 GLN A C 1
ATOM 636 O O . GLN A 1 84 ? -3.525 3.118 26.863 1.00 92.81 84 GLN A O 1
ATOM 641 N N . ALA A 1 85 ? -5.034 1.860 25.786 1.00 92.19 85 ALA A N 1
ATOM 642 C CA . ALA A 1 85 ? -4.273 1.762 24.547 1.00 92.19 85 ALA A CA 1
ATOM 643 C C . ALA A 1 85 ? -4.558 2.903 23.565 1.00 92.19 85 ALA A C 1
ATOM 645 O O . ALA A 1 85 ? -3.907 2.982 22.524 1.00 92.19 85 ALA A O 1
ATOM 646 N N . ASN A 1 86 ? -5.532 3.767 23.872 1.00 96.00 86 ASN A N 1
ATOM 647 C CA . ASN A 1 86 ? -5.820 4.940 23.057 1.00 96.00 86 ASN A CA 1
ATOM 648 C C . ASN A 1 86 ? -4.628 5.902 23.030 1.00 96.00 86 ASN A C 1
ATOM 650 O O . ASN A 1 86 ? -3.960 6.115 24.041 1.00 96.00 86 ASN A O 1
ATOM 654 N N . GLY A 1 87 ? -4.414 6.528 21.876 1.00 94.25 87 GLY A N 1
ATOM 655 C CA . GLY A 1 87 ? -3.265 7.387 21.614 1.00 94.25 87 GLY A CA 1
ATOM 656 C C . GLY A 1 87 ? -2.126 6.646 20.916 1.00 94.25 87 GLY A C 1
ATOM 657 O O . GLY A 1 87 ? -2.317 5.573 20.341 1.00 94.25 87 GLY A O 1
ATOM 658 N N . THR A 1 88 ? -0.948 7.262 20.944 1.00 94.69 88 THR A N 1
ATOM 659 C CA . THR A 1 88 ? 0.254 6.800 20.242 1.00 94.69 88 THR A CA 1
ATOM 660 C C . THR A 1 88 ? 1.168 6.035 21.192 1.00 94.69 88 THR A C 1
ATOM 662 O O . THR A 1 88 ? 1.519 6.547 22.253 1.00 94.69 88 THR A O 1
ATOM 665 N N . HIS A 1 89 ? 1.590 4.832 20.813 1.00 94.00 89 HIS A N 1
ATOM 666 C CA . HIS A 1 89 ? 2.520 4.017 21.592 1.00 94.00 89 HIS A CA 1
ATOM 667 C C . HIS A 1 89 ? 3.445 3.199 20.692 1.00 94.00 89 HIS A C 1
ATOM 669 O O . HIS A 1 89 ? 3.107 2.874 19.554 1.00 94.00 89 HIS A O 1
ATOM 675 N N . LYS A 1 90 ? 4.624 2.855 21.211 1.00 93.38 90 LYS A N 1
ATOM 676 C CA . LYS A 1 90 ? 5.529 1.915 20.551 1.00 93.38 90 LYS A CA 1
ATOM 677 C C . LYS A 1 90 ? 4.982 0.496 20.717 1.00 93.38 90 LYS A C 1
ATOM 679 O O . LYS A 1 90 ? 4.591 0.110 21.814 1.00 93.38 90 LYS A O 1
ATOM 684 N N . ASP A 1 91 ? 4.947 -0.269 19.634 1.00 93.25 91 ASP A N 1
ATOM 685 C CA . ASP A 1 91 ? 4.556 -1.675 19.636 1.00 93.25 91 ASP A CA 1
ATOM 686 C C . ASP A 1 91 ? 5.812 -2.546 19.693 1.00 93.25 91 ASP A C 1
ATOM 688 O O . ASP A 1 91 ? 6.525 -2.727 18.699 1.00 93.25 91 ASP A O 1
ATOM 692 N N . ASP A 1 92 ? 6.104 -3.074 20.881 1.00 89.56 92 ASP A N 1
ATOM 693 C CA . ASP A 1 92 ? 7.303 -3.881 21.115 1.00 89.56 92 ASP A CA 1
ATOM 694 C C . ASP A 1 92 ? 7.299 -5.165 20.279 1.00 89.56 92 ASP A C 1
ATOM 696 O O . ASP A 1 92 ? 8.342 -5.568 19.772 1.00 89.56 92 ASP A O 1
ATOM 700 N N . LEU A 1 93 ? 6.127 -5.772 20.058 1.00 85.81 93 LEU A N 1
ATOM 701 C CA . LEU A 1 93 ? 5.985 -6.980 19.237 1.00 85.81 93 LEU A CA 1
ATOM 702 C C . LEU A 1 93 ? 6.336 -6.718 17.764 1.00 85.81 93 LEU A C 1
ATOM 704 O O . LEU A 1 93 ? 7.120 -7.452 17.163 1.00 85.81 93 LEU A O 1
ATOM 708 N N . GLY A 1 94 ? 5.791 -5.653 17.176 1.00 80.31 94 GLY A N 1
ATOM 709 C CA . GLY A 1 94 ? 6.111 -5.213 15.820 1.00 80.31 94 GLY A CA 1
ATOM 710 C C . GLY A 1 94 ? 7.565 -4.769 15.689 1.00 80.31 94 GLY A C 1
ATOM 711 O O . GLY A 1 94 ? 8.201 -5.047 14.675 1.00 80.31 94 GLY A O 1
ATOM 712 N N . THR A 1 95 ? 8.118 -4.153 16.738 1.00 80.31 95 THR A N 1
ATOM 713 C CA . THR A 1 95 ? 9.533 -3.763 16.800 1.00 80.31 95 THR A CA 1
ATOM 714 C C . THR A 1 95 ? 10.458 -4.984 16.835 1.00 80.31 95 THR A C 1
ATOM 716 O O . THR A 1 95 ? 11.443 -5.010 16.105 1.00 80.31 95 THR A O 1
ATOM 719 N N . GLN A 1 96 ? 10.135 -6.019 17.618 1.00 78.50 96 GLN A N 1
ATOM 720 C CA . GLN A 1 96 ? 10.920 -7.260 17.710 1.00 78.50 96 GLN A CA 1
ATOM 721 C C . GLN A 1 96 ? 10.961 -8.032 16.387 1.00 78.50 96 GLN A C 1
ATOM 723 O O . GLN A 1 96 ? 11.990 -8.610 16.046 1.00 78.50 96 GLN A O 1
ATOM 728 N N . ASN A 1 97 ? 9.871 -8.004 15.615 1.00 72.19 97 ASN A N 1
ATOM 729 C CA . ASN A 1 97 ? 9.837 -8.600 14.279 1.00 72.19 97 ASN A CA 1
ATOM 730 C C . ASN A 1 97 ? 10.633 -7.794 13.238 1.00 72.19 97 ASN A C 1
ATOM 732 O O . ASN A 1 97 ? 10.878 -8.310 12.148 1.00 72.19 97 ASN A O 1
ATOM 736 N N . GLY A 1 98 ? 11.010 -6.546 13.552 1.00 74.00 98 GLY A N 1
ATOM 737 C CA . GLY A 1 98 ? 12.006 -5.733 12.843 1.00 74.00 98 GLY A CA 1
ATOM 738 C C . GLY A 1 98 ? 11.734 -5.446 11.365 1.00 74.00 98 GLY A C 1
ATOM 739 O O . GLY A 1 98 ? 12.608 -4.934 10.675 1.00 74.00 98 GLY A O 1
ATOM 740 N N . THR A 1 99 ? 10.560 -5.803 10.849 1.00 83.25 99 THR A N 1
ATOM 741 C CA . THR A 1 99 ? 10.220 -5.672 9.432 1.00 83.25 99 THR A CA 1
ATOM 742 C C . THR A 1 99 ? 9.052 -4.725 9.263 1.00 83.25 99 THR A C 1
ATOM 744 O O . THR A 1 99 ? 8.098 -4.743 10.043 1.00 83.25 99 THR A O 1
ATOM 747 N N . GLU A 1 100 ? 9.099 -3.9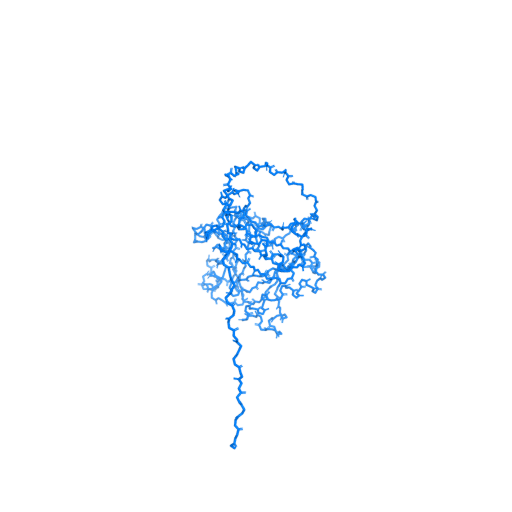40 8.191 1.00 81.56 100 GLU A N 1
ATOM 748 C CA . GLU A 1 100 ? 7.998 -3.066 7.798 1.00 81.56 100 GLU A CA 1
ATOM 749 C C . GLU A 1 100 ? 6.677 -3.842 7.695 1.00 81.56 100 GLU A C 1
ATOM 751 O O . GLU A 1 100 ? 5.680 -3.467 8.302 1.00 81.56 100 GLU A O 1
ATOM 756 N N . GLU A 1 101 ? 6.682 -4.977 6.993 1.00 81.94 101 GLU A N 1
ATOM 757 C CA . GLU A 1 101 ? 5.504 -5.834 6.830 1.00 81.94 101 GLU A CA 1
ATOM 758 C C . GLU A 1 101 ? 4.949 -6.323 8.175 1.00 81.94 101 GLU A C 1
ATOM 760 O O . GLU A 1 101 ? 3.743 -6.224 8.419 1.00 81.94 101 GLU A O 1
ATOM 765 N N . GLY A 1 102 ? 5.831 -6.786 9.067 1.00 86.00 102 GLY A N 1
ATOM 766 C CA . GLY A 1 102 ? 5.457 -7.217 10.409 1.00 86.00 102 GLY A CA 1
ATOM 767 C C . GLY A 1 102 ? 4.831 -6.090 11.226 1.00 86.00 102 GLY A C 1
ATOM 768 O O . GLY A 1 102 ? 3.822 -6.318 11.888 1.00 86.00 102 GLY A O 1
ATOM 769 N N . CYS A 1 103 ? 5.375 -4.874 11.133 1.00 89.56 103 CYS A N 1
ATOM 770 C CA . CYS A 1 103 ? 4.811 -3.700 11.789 1.00 89.56 103 CYS A CA 1
ATOM 771 C C . CYS A 1 103 ? 3.424 -3.347 11.239 1.00 89.56 103 CYS A C 1
ATOM 773 O O . CYS A 1 103 ? 2.467 -3.199 11.995 1.00 89.56 103 CYS A O 1
ATOM 775 N N . LEU A 1 104 ? 3.275 -3.270 9.917 1.00 87.50 104 LEU A N 1
ATOM 776 C CA . LEU A 1 104 ? 2.010 -2.879 9.295 1.00 87.50 104 LEU A CA 1
ATOM 777 C C . LEU A 1 104 ? 0.874 -3.867 9.584 1.00 87.50 104 LEU A C 1
ATOM 779 O O . LEU A 1 104 ? -0.271 -3.453 9.771 1.00 87.50 104 LEU A O 1
ATOM 783 N N . ALA A 1 105 ? 1.180 -5.160 9.702 1.00 88.50 105 ALA A N 1
ATOM 784 C CA . ALA A 1 105 ? 0.203 -6.174 10.095 1.00 88.50 105 ALA A CA 1
ATOM 785 C C . ALA A 1 105 ? -0.391 -5.941 11.503 1.00 88.50 105 ALA A C 1
ATOM 787 O O . ALA A 1 105 ? -1.469 -6.460 11.814 1.00 88.50 105 ALA A O 1
ATOM 788 N N . ARG A 1 106 ? 0.275 -5.150 12.359 1.00 93.75 106 ARG A N 1
ATOM 789 C CA . ARG A 1 106 ? -0.176 -4.864 13.730 1.00 93.75 106 ARG A CA 1
ATOM 790 C C . ARG A 1 106 ? -1.391 -3.955 13.784 1.00 93.75 106 ARG A C 1
ATOM 792 O O . ARG A 1 106 ? -2.168 -4.105 14.718 1.00 93.75 106 ARG A O 1
ATOM 799 N N . ALA A 1 107 ? -1.628 -3.108 12.779 1.00 92.38 107 ALA A N 1
ATOM 800 C CA . ALA A 1 107 ? -2.824 -2.261 12.731 1.00 92.38 107 ALA A CA 1
ATOM 801 C C . ALA A 1 107 ? -4.105 -3.100 12.872 1.00 92.38 107 ALA A C 1
ATOM 803 O O . ALA A 1 107 ? -4.934 -2.846 13.743 1.00 92.38 107 ALA A O 1
ATOM 804 N N . ALA A 1 108 ? -4.234 -4.161 12.070 1.00 92.25 108 ALA A N 1
ATOM 805 C CA . ALA A 1 108 ? -5.391 -5.049 12.128 1.00 92.25 108 ALA A CA 1
ATOM 806 C C . ALA A 1 108 ? -5.474 -5.793 13.459 1.00 92.25 108 ALA A C 1
ATOM 808 O O . ALA A 1 108 ? -6.541 -5.857 14.054 1.00 92.25 108 ALA A O 1
ATOM 809 N N . GLN A 1 109 ? -4.355 -6.314 13.961 1.00 94.44 109 GLN A N 1
ATOM 810 C CA . GLN A 1 109 ? -4.327 -7.022 15.244 1.00 94.44 109 GLN A CA 1
ATOM 811 C C . GLN A 1 109 ? -4.771 -6.110 16.395 1.00 94.44 109 GLN A C 1
ATOM 813 O O . GLN A 1 109 ? -5.581 -6.522 17.222 1.00 94.44 109 GLN A O 1
ATOM 818 N N . GLN A 1 110 ? -4.310 -4.860 16.391 1.00 95.56 110 GLN A N 1
ATOM 819 C CA . GLN A 1 110 ? -4.677 -3.839 17.363 1.00 95.56 110 GLN A CA 1
ATOM 820 C C . GLN A 1 110 ? -6.163 -3.471 17.272 1.00 95.56 110 GLN A C 1
ATOM 822 O O . GLN A 1 110 ? -6.852 -3.449 18.287 1.00 95.56 110 GLN A O 1
ATOM 827 N N . TRP A 1 111 ? -6.695 -3.245 16.067 1.00 95.06 111 TRP A N 1
ATOM 828 C CA . TRP A 1 111 ? -8.120 -2.948 15.877 1.00 95.06 111 TRP A CA 1
ATOM 829 C C . TRP A 1 111 ? -9.027 -4.089 16.362 1.00 95.06 111 TRP A C 1
ATOM 831 O O . TRP A 1 111 ? -10.043 -3.836 17.014 1.00 95.06 111 TRP A O 1
ATOM 841 N N . LYS A 1 112 ? -8.629 -5.344 16.112 1.00 95.00 112 LYS A N 1
ATOM 842 C CA . LYS A 1 112 ? -9.347 -6.528 16.605 1.00 95.00 112 LYS A CA 1
ATOM 843 C C . LYS A 1 112 ? -9.305 -6.650 18.118 1.00 95.00 112 LYS A C 1
ATOM 845 O O . LYS A 1 112 ? -10.330 -6.889 18.746 1.00 95.00 112 LYS A O 1
ATOM 850 N N . TRP A 1 113 ? -8.130 -6.433 18.703 1.00 94.75 113 TRP A N 1
ATOM 851 C CA . TRP A 1 113 ? -7.954 -6.407 20.151 1.00 94.75 113 TRP A CA 1
ATOM 852 C C . TRP A 1 113 ? -8.798 -5.307 20.816 1.00 94.75 113 TRP A C 1
ATOM 854 O O . TRP A 1 113 ? -9.295 -5.496 21.917 1.00 94.75 113 TRP A O 1
ATOM 864 N N . CYS A 1 114 ? -9.055 -4.205 20.111 1.00 94.81 114 CYS A N 1
ATOM 865 C CA . CYS A 1 114 ? -9.937 -3.123 20.547 1.00 94.81 114 CYS A CA 1
ATOM 866 C C . CYS A 1 114 ? -11.448 -3.373 20.380 1.00 94.81 114 CYS A C 1
ATOM 868 O O . CYS A 1 114 ? -12.236 -2.468 20.681 1.00 94.81 114 CYS A O 1
ATOM 870 N N . GLY A 1 115 ? -11.854 -4.550 19.891 1.00 93.38 115 GLY A N 1
ATOM 871 C CA . GLY A 1 115 ? -13.257 -4.970 19.814 1.00 93.38 115 GLY A CA 1
ATOM 872 C C . GLY A 1 115 ? -13.965 -4.711 18.477 1.00 93.38 115 GLY A C 1
ATOM 873 O O . GLY A 1 115 ? -15.190 -4.784 18.423 1.00 93.38 115 GLY A O 1
ATOM 874 N N . GLU A 1 116 ? -13.234 -4.388 17.400 1.00 91.81 116 GLU A N 1
ATOM 875 C CA . GLU A 1 116 ? -13.759 -4.292 16.017 1.00 91.81 116 GLU A CA 1
ATOM 876 C C . GLU A 1 116 ? -14.982 -3.360 15.820 1.00 91.81 116 GLU A C 1
ATOM 878 O O . GLU A 1 116 ? -15.862 -3.612 14.991 1.00 91.81 116 GLU A O 1
ATOM 883 N N . THR A 1 117 ? -15.069 -2.260 16.575 1.00 89.88 117 THR A N 1
ATOM 884 C CA . THR A 1 117 ? -16.213 -1.330 16.473 1.00 89.88 117 THR A CA 1
ATOM 885 C C . THR A 1 117 ? -16.099 -0.368 15.283 1.00 89.88 117 THR A C 1
ATOM 887 O O . THR A 1 117 ? -14.998 -0.049 14.834 1.00 89.88 117 THR A O 1
ATOM 890 N N . ASP A 1 118 ? -17.235 0.168 14.820 1.00 86.75 118 ASP A N 1
ATOM 891 C CA . ASP A 1 118 ? -17.305 1.168 13.735 1.00 86.75 118 ASP A CA 1
ATOM 892 C C . ASP A 1 118 ? -16.541 2.462 14.061 1.00 86.75 118 ASP A C 1
ATOM 894 O O . ASP A 1 118 ? -16.044 3.147 13.167 1.00 86.75 118 ASP A O 1
ATOM 898 N N . SER A 1 119 ? -16.448 2.806 15.348 1.00 87.75 119 SER A N 1
ATOM 899 C CA . SER A 1 119 ? -15.702 3.969 15.833 1.00 87.75 119 SER A CA 1
ATOM 900 C C . SER A 1 119 ? -14.223 3.684 16.087 1.00 87.75 119 SER A C 1
ATOM 902 O O . SER A 1 119 ? -13.446 4.634 16.184 1.00 87.75 119 SER A O 1
ATOM 904 N N . ALA A 1 120 ? -13.838 2.413 16.237 1.00 91.56 120 ALA A N 1
ATOM 905 C CA . ALA A 1 120 ? -12.466 2.036 16.543 1.00 91.56 120 ALA A CA 1
ATOM 906 C C . ALA A 1 120 ? -11.598 2.081 15.286 1.00 91.56 120 ALA A C 1
ATOM 908 O O . ALA A 1 120 ? -11.986 1.591 14.222 1.00 91.56 120 ALA A O 1
ATOM 909 N N . LYS A 1 121 ? -10.393 2.626 15.436 1.00 91.81 121 LYS A N 1
ATOM 910 C CA . LYS A 1 121 ? -9.361 2.624 14.399 1.00 91.81 121 LYS A CA 1
ATOM 911 C C . LYS A 1 121 ? -8.014 2.338 15.032 1.00 91.81 121 LYS A C 1
ATOM 913 O O . LYS A 1 121 ? -7.746 2.778 16.147 1.00 91.81 121 LYS A O 1
ATOM 918 N N . ALA A 1 122 ? -7.163 1.630 14.310 1.00 93.69 122 ALA A N 1
ATOM 919 C CA . ALA A 1 122 ? -5.771 1.467 14.686 1.00 93.69 122 ALA A CA 1
ATOM 920 C C . ALA A 1 122 ? -4.886 1.709 13.472 1.00 93.69 122 ALA A C 1
ATOM 922 O O . ALA A 1 122 ? -5.072 1.081 12.436 1.00 93.69 122 ALA A O 1
ATOM 923 N N . THR A 1 123 ? -3.916 2.597 13.602 1.00 91.50 123 THR A N 1
ATOM 924 C CA . THR A 1 123 ? -2.909 2.893 12.586 1.00 91.50 123 THR A CA 1
ATOM 925 C C . THR A 1 123 ? -1.584 2.312 13.045 1.00 91.50 123 THR A C 1
ATOM 927 O O . THR A 1 123 ? -1.199 2.537 14.186 1.00 91.50 123 THR A O 1
ATOM 930 N N . ALA A 1 124 ? -0.882 1.587 12.179 1.00 90.88 124 ALA A N 1
ATOM 931 C CA . ALA A 1 124 ? 0.501 1.176 12.408 1.00 90.88 124 ALA A CA 1
ATOM 932 C C . ALA A 1 124 ? 1.436 2.040 11.567 1.00 90.88 124 ALA A C 1
ATOM 934 O O . ALA A 1 124 ? 1.099 2.334 10.423 1.00 90.88 124 ALA A O 1
ATOM 935 N N . ILE A 1 125 ? 2.581 2.424 12.131 1.00 87.81 125 ILE A N 1
ATOM 936 C CA . ILE A 1 125 ? 3.624 3.241 11.507 1.00 87.81 125 ILE A CA 1
ATOM 937 C C . ILE A 1 125 ? 4.990 2.592 11.774 1.00 87.81 125 ILE A C 1
ATOM 939 O O . ILE A 1 125 ? 5.389 2.426 12.923 1.00 87.81 125 ILE A O 1
ATOM 943 N N . TYR A 1 126 ? 5.725 2.230 10.729 1.00 86.75 126 TYR A N 1
ATOM 944 C CA . TYR A 1 126 ? 7.088 1.724 10.804 1.00 86.75 126 TYR A CA 1
ATOM 945 C C . TYR A 1 126 ? 8.048 2.908 10.765 1.00 86.75 126 TYR A C 1
ATOM 947 O O . TYR A 1 126 ? 8.206 3.534 9.721 1.00 86.75 126 TYR A O 1
ATOM 955 N N . GLY A 1 127 ? 8.670 3.227 11.899 1.00 83.25 127 GLY A N 1
ATOM 956 C CA . GLY A 1 127 ? 9.545 4.389 12.070 1.00 83.25 127 GLY A CA 1
ATOM 957 C C . GLY A 1 127 ? 10.600 4.549 10.967 1.00 83.25 127 GLY A C 1
ATOM 958 O O . GLY A 1 127 ? 10.652 5.626 10.377 1.00 83.25 127 GLY A O 1
ATOM 959 N N . PRO A 1 128 ? 11.358 3.494 10.594 1.00 81.19 128 PRO A N 1
ATOM 960 C CA . PRO A 1 128 ? 12.498 3.648 9.684 1.00 81.19 128 PRO A CA 1
ATOM 961 C C . PRO A 1 128 ? 12.161 4.165 8.282 1.00 81.19 128 PRO A C 1
ATOM 963 O O . PRO A 1 128 ? 12.988 4.811 7.648 1.00 81.19 128 PRO A O 1
ATOM 966 N N . THR A 1 129 ? 10.957 3.881 7.781 1.00 73.44 129 THR A N 1
ATOM 967 C CA . THR A 1 129 ? 10.490 4.342 6.457 1.00 73.44 129 THR A CA 1
ATOM 968 C C . THR A 1 129 ? 9.277 5.271 6.559 1.00 73.44 129 THR A C 1
ATOM 970 O O . THR A 1 129 ? 8.804 5.821 5.564 1.00 73.44 129 THR A O 1
ATOM 973 N N . GLY A 1 130 ? 8.718 5.428 7.759 1.00 74.12 130 GLY A N 1
ATOM 974 C CA . GLY A 1 130 ? 7.403 6.006 7.998 1.00 74.12 130 GLY A CA 1
ATOM 975 C C . GLY A 1 130 ? 6.226 5.109 7.603 1.00 74.12 130 GLY A C 1
ATOM 976 O O . GLY A 1 130 ? 5.095 5.591 7.698 1.00 74.12 130 GLY A O 1
ATOM 977 N N . ALA A 1 131 ? 6.444 3.857 7.156 1.00 76.19 131 ALA A N 1
ATOM 978 C CA . ALA A 1 131 ? 5.395 3.003 6.577 1.00 76.19 131 ALA A CA 1
ATOM 979 C C . ALA A 1 131 ? 4.142 2.955 7.388 1.00 76.19 131 ALA A C 1
ATOM 981 O O . ALA A 1 131 ? 4.207 2.499 8.515 1.00 76.19 131 ALA A O 1
ATOM 982 N N . MET A 1 132 ? 2.997 3.323 6.808 1.00 81.88 132 MET A N 1
ATOM 983 C CA . MET A 1 132 ? 1.742 3.204 7.530 1.00 81.88 132 MET A CA 1
ATOM 984 C C . MET A 1 132 ? 0.654 2.419 6.816 1.00 81.88 132 MET A C 1
ATOM 986 O O . MET A 1 132 ? 0.557 2.349 5.589 1.00 81.88 132 MET A O 1
ATOM 990 N N . THR A 1 133 ? -0.190 1.817 7.639 1.00 84.62 133 THR A N 1
ATOM 991 C CA . THR A 1 133 ? -1.503 1.303 7.270 1.00 84.62 133 THR A CA 1
ATOM 992 C C . THR A 1 133 ? -2.432 1.534 8.448 1.00 84.62 133 THR A C 1
ATOM 994 O O . THR A 1 133 ? -1.980 1.813 9.559 1.00 84.62 133 THR A O 1
ATOM 997 N N . PHE A 1 134 ? -3.728 1.401 8.228 1.00 88.69 134 PHE A N 1
ATOM 998 C CA . PHE A 1 134 ? -4.680 1.411 9.321 1.00 88.69 134 PHE A CA 1
ATOM 999 C C . PHE A 1 134 ? -5.699 0.298 9.151 1.00 88.69 134 PHE A C 1
ATOM 1001 O O . PHE A 1 134 ? -5.909 -0.236 8.060 1.00 88.69 134 PHE A O 1
ATOM 1008 N N . ALA A 1 135 ? -6.330 -0.028 10.263 1.00 90.62 135 ALA A N 1
ATOM 1009 C CA . ALA A 1 135 ? -7.426 -0.951 10.357 1.00 90.62 135 ALA A CA 1
ATOM 1010 C C . ALA A 1 135 ? -8.627 -0.262 10.993 1.00 90.62 135 ALA A C 1
ATOM 1012 O O . ALA A 1 135 ? -8.499 0.545 11.918 1.00 90.62 135 ALA A O 1
ATOM 1013 N N . ALA A 1 136 ? -9.785 -0.564 10.432 1.00 93.31 136 ALA A N 1
ATOM 1014 C CA . ALA A 1 136 ? -11.083 -0.019 10.788 1.00 93.31 136 ALA A CA 1
ATOM 1015 C C . ALA A 1 136 ? -12.162 -0.887 10.129 1.00 93.31 136 ALA A C 1
ATOM 1017 O O . ALA A 1 136 ? -11.869 -1.709 9.258 1.00 93.31 136 ALA A O 1
ATOM 1018 N N . ARG A 1 137 ? -13.434 -0.681 10.463 1.00 93.75 137 ARG A N 1
ATOM 1019 C CA . ARG A 1 137 ? -14.504 -1.328 9.703 1.00 93.75 137 ARG A CA 1
ATOM 1020 C C . ARG A 1 137 ? -14.707 -0.621 8.366 1.00 93.75 137 ARG A C 1
ATOM 1022 O O . ARG A 1 137 ? -15.130 0.529 8.347 1.00 93.75 137 ARG A O 1
ATOM 1029 N N . GLY A 1 138 ? -14.502 -1.336 7.263 1.00 93.81 138 GLY A N 1
ATOM 1030 C CA . GLY A 1 138 ? -14.911 -0.862 5.945 1.00 93.81 138 GLY A CA 1
ATOM 1031 C C . GLY A 1 138 ? -13.839 -0.884 4.872 1.00 93.81 138 GLY A C 1
ATOM 1032 O O . GLY A 1 138 ? -12.763 -1.461 5.036 1.00 93.81 138 GLY A O 1
ATOM 1033 N N . CYS A 1 139 ? -14.164 -0.247 3.752 1.00 93.69 139 CYS A N 1
ATOM 1034 C CA . CYS A 1 139 ? -13.248 -0.042 2.636 1.00 93.69 139 CYS A CA 1
ATOM 1035 C C . CYS A 1 139 ? -12.850 1.428 2.518 1.00 93.69 139 CYS A C 1
ATOM 1037 O O . CYS A 1 139 ? -13.699 2.310 2.616 1.00 93.69 139 CYS A O 1
ATOM 1039 N N . TYR A 1 140 ? -11.576 1.706 2.258 1.00 91.62 140 TYR A N 1
ATOM 1040 C CA . TYR A 1 140 ? -11.059 3.070 2.225 1.00 91.62 140 TYR A CA 1
ATOM 1041 C C . TYR A 1 140 ? -10.137 3.313 1.038 1.00 91.62 140 TYR A C 1
ATOM 1043 O O . TYR A 1 140 ? -9.552 2.383 0.485 1.00 91.62 140 TYR A O 1
ATOM 1051 N N . PHE A 1 141 ? -9.967 4.586 0.694 1.00 86.75 141 PHE A N 1
ATOM 1052 C CA . PHE A 1 141 ? -8.945 5.064 -0.220 1.00 86.75 141 PHE A CA 1
ATOM 1053 C C . PHE A 1 141 ? -7.948 5.965 0.483 1.00 86.75 141 PHE A C 1
ATOM 1055 O O . PHE A 1 141 ? -8.361 6.828 1.249 1.00 86.75 141 PHE A O 1
ATOM 1062 N N . ALA A 1 142 ? -6.677 5.862 0.117 1.00 81.56 142 ALA A N 1
ATOM 1063 C CA . ALA A 1 142 ? -5.792 7.019 0.130 1.00 81.56 142 ALA A CA 1
ATOM 1064 C C . ALA A 1 142 ? -5.884 7.695 -1.251 1.00 81.56 142 ALA A C 1
ATOM 1066 O O . ALA A 1 142 ? -5.617 7.055 -2.275 1.00 81.56 142 ALA A O 1
ATOM 1067 N N . ASP A 1 143 ? -6.348 8.948 -1.282 1.00 72.44 143 ASP A N 1
ATOM 1068 C CA . ASP A 1 143 ? -6.557 9.743 -2.501 1.00 72.44 143 ASP A CA 1
ATOM 1069 C C . ASP A 1 143 ? -5.439 10.785 -2.642 1.00 72.44 143 ASP A C 1
ATOM 1071 O O . ASP A 1 143 ? -5.280 11.662 -1.793 1.00 72.44 143 ASP A O 1
ATOM 1075 N N . TYR A 1 144 ? -4.671 10.711 -3.728 1.00 71.75 144 TYR A N 1
ATOM 1076 C CA . TYR A 1 144 ? -3.466 11.521 -3.939 1.00 71.75 144 TYR A CA 1
ATOM 1077 C C . TYR A 1 144 ? -3.723 12.691 -4.891 1.00 71.75 144 TYR A C 1
ATOM 1079 O O . TYR A 1 144 ? -2.871 13.076 -5.684 1.00 71.75 144 TYR A O 1
ATOM 1087 N N . GLY A 1 145 ? -4.924 13.269 -4.831 1.00 64.94 145 GLY A N 1
ATOM 1088 C CA . GLY A 1 145 ? -5.279 14.439 -5.634 1.00 64.94 145 GLY A CA 1
ATOM 1089 C C . GLY A 1 145 ? -6.039 14.104 -6.911 1.00 64.94 145 GLY A C 1
ATOM 1090 O O . GLY A 1 145 ? -6.015 14.884 -7.865 1.00 64.94 145 GLY A O 1
ATOM 1091 N N . CYS A 1 146 ? -6.763 12.982 -6.909 1.00 74.88 146 CYS A N 1
ATOM 1092 C CA . CYS A 1 146 ? -7.899 12.796 -7.806 1.00 74.88 146 CYS A CA 1
ATOM 1093 C C . CYS A 1 146 ? -8.955 13.873 -7.558 1.00 74.88 146 CYS A C 1
ATOM 1095 O O . CYS A 1 146 ? -9.512 14.462 -8.481 1.00 74.88 146 CYS A O 1
ATOM 1097 N N . ARG A 1 147 ? -9.192 14.164 -6.276 1.00 71.62 147 ARG A N 1
ATOM 1098 C CA . ARG A 1 147 ? -10.030 15.268 -5.822 1.00 71.62 147 ARG A CA 1
ATOM 1099 C C . ARG A 1 147 ? -9.143 16.278 -5.100 1.00 71.62 147 ARG A C 1
ATOM 1101 O O . ARG A 1 147 ? -8.730 16.002 -3.975 1.00 71.62 147 ARG A O 1
ATOM 1108 N N . PRO A 1 148 ? -8.872 17.454 -5.694 1.00 68.19 148 PRO A N 1
ATOM 1109 C CA . PRO A 1 148 ? -7.962 18.441 -5.108 1.00 68.19 148 PRO A CA 1
ATOM 1110 C C . PRO A 1 148 ? -8.296 18.808 -3.655 1.00 68.19 148 PRO A C 1
ATOM 1112 O O . PRO A 1 148 ? -7.399 18.963 -2.836 1.00 68.19 148 PRO A O 1
ATOM 1115 N N . ALA A 1 149 ? -9.585 18.867 -3.305 1.00 63.28 149 ALA A N 1
ATOM 1116 C CA . ALA A 1 149 ? -10.051 19.222 -1.962 1.0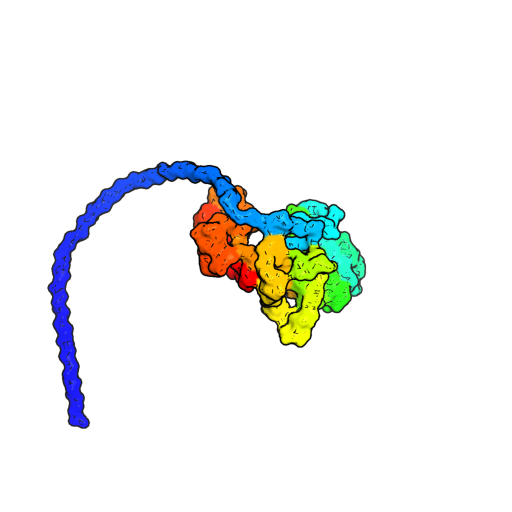0 63.28 149 ALA A CA 1
ATOM 1117 C C . ALA A 1 149 ? -9.711 18.191 -0.865 1.00 63.28 149 ALA A C 1
ATOM 1119 O O . ALA A 1 149 ? -9.810 18.497 0.322 1.00 63.28 149 ALA A O 1
ATOM 1120 N N . VAL A 1 150 ? -9.349 16.964 -1.242 1.00 64.38 150 VAL A N 1
ATOM 1121 C CA . VAL A 1 150 ? -9.080 15.854 -0.313 1.00 64.38 150 VAL A CA 1
ATOM 1122 C C . VAL A 1 150 ? -7.783 15.119 -0.652 1.00 64.38 150 VAL A C 1
ATOM 1124 O O . VAL A 1 150 ? -7.588 13.989 -0.213 1.00 64.38 150 VAL A O 1
ATOM 1127 N N . ALA A 1 151 ? -6.896 15.758 -1.417 1.00 63.81 151 ALA A N 1
ATOM 1128 C CA . ALA A 1 151 ? -5.571 15.227 -1.698 1.00 63.81 151 ALA A CA 1
ATOM 1129 C C . ALA A 1 151 ? -4.818 14.946 -0.384 1.00 63.81 151 ALA A C 1
ATOM 1131 O O . ALA A 1 151 ? -4.835 15.772 0.531 1.00 63.81 151 ALA A O 1
ATOM 1132 N N . GLY A 1 152 ? -4.189 13.774 -0.294 1.00 63.69 152 GLY A N 1
ATOM 1133 C CA . GLY A 1 152 ? -3.452 13.328 0.891 1.00 63.69 152 GLY A CA 1
ATOM 1134 C C . GLY A 1 152 ? -4.343 12.882 2.052 1.00 63.69 152 GLY A C 1
ATOM 1135 O O . GLY A 1 152 ? -3.896 12.864 3.196 1.00 63.69 152 GLY A O 1
ATOM 1136 N N . ARG A 1 153 ? -5.620 12.560 1.793 1.00 71.94 153 ARG A N 1
ATOM 1137 C CA . ARG A 1 153 ? -6.554 12.082 2.823 1.00 71.94 153 ARG A CA 1
ATOM 1138 C C . ARG A 1 153 ? -6.920 10.621 2.633 1.00 71.94 153 ARG A C 1
ATOM 1140 O O . ARG A 1 153 ? -7.046 10.121 1.514 1.00 71.94 153 ARG A O 1
ATOM 1147 N N . ILE A 1 154 ? -7.193 9.985 3.767 1.00 81.38 154 ILE A N 1
ATOM 1148 C CA . ILE A 1 154 ? -7.852 8.688 3.833 1.00 81.38 154 ILE A CA 1
ATOM 1149 C C . ILE A 1 154 ? -9.363 8.915 3.843 1.00 81.38 154 ILE A C 1
ATOM 1151 O O . ILE A 1 154 ? -9.885 9.677 4.658 1.00 81.38 154 ILE A O 1
ATOM 1155 N N . ILE A 1 155 ? -10.072 8.275 2.920 1.00 85.88 155 ILE A N 1
ATOM 1156 C CA . ILE A 1 155 ? -11.492 8.512 2.662 1.00 85.88 155 ILE A CA 1
ATOM 1157 C C . ILE A 1 155 ? -12.218 7.178 2.657 1.00 85.88 155 ILE A C 1
ATOM 1159 O O . ILE A 1 155 ? -11.800 6.237 1.992 1.00 85.88 155 ILE A O 1
ATOM 1163 N N . HIS A 1 156 ? -13.331 7.107 3.376 1.00 90.19 156 HIS A N 1
ATOM 1164 C CA . HIS A 1 156 ? -14.209 5.939 3.384 1.00 90.19 156 HIS A CA 1
ATOM 1165 C C . HIS A 1 156 ? -14.884 5.765 2.014 1.00 90.19 156 HIS A C 1
ATOM 1167 O O . HIS A 1 156 ? -15.552 6.680 1.523 1.00 90.19 156 HIS A O 1
ATOM 1173 N N . ASP A 1 157 ? -14.707 4.606 1.378 1.00 91.25 157 ASP A N 1
ATOM 1174 C CA . ASP A 1 157 ? -15.301 4.263 0.082 1.00 91.25 157 ASP A CA 1
ATOM 1175 C C . ASP A 1 157 ? -16.712 3.680 0.236 1.00 91.25 157 ASP A C 1
ATOM 1177 O O . ASP A 1 157 ? -16.961 2.505 -0.038 1.00 91.25 157 ASP A O 1
ATOM 1181 N N . TYR A 1 158 ? -17.669 4.526 0.624 1.00 90.44 158 TYR A N 1
ATOM 1182 C CA . TYR A 1 158 ? -19.079 4.137 0.751 1.00 90.44 158 TYR A CA 1
ATOM 1183 C C . TYR A 1 158 ? -19.674 3.521 -0.526 1.00 90.44 158 TYR A C 1
ATOM 1185 O O . TYR A 1 158 ? -20.662 2.789 -0.448 1.00 90.44 158 TYR A O 1
ATOM 1193 N N . PHE A 1 159 ? -19.115 3.824 -1.704 1.00 88.81 159 PHE A N 1
ATOM 1194 C CA . PHE A 1 159 ? -19.578 3.229 -2.954 1.00 88.81 159 PHE A CA 1
ATOM 1195 C C . PHE A 1 159 ? -19.259 1.736 -2.989 1.00 88.81 159 PHE A C 1
ATOM 1197 O O . PHE A 1 159 ? -20.167 0.935 -3.188 1.00 88.81 159 PHE A O 1
ATOM 1204 N N . SER A 1 160 ? -17.998 1.360 -2.756 1.00 87.44 160 SER A N 1
ATOM 1205 C CA . SER A 1 160 ? -17.593 -0.051 -2.711 1.00 87.44 160 SER A CA 1
ATOM 1206 C C . SER A 1 160 ? -18.402 -0.831 -1.684 1.00 87.44 160 SER A C 1
ATOM 1208 O O . SER A 1 160 ? -18.870 -1.933 -1.954 1.00 87.44 160 SER A O 1
ATOM 1210 N N . GLU A 1 161 ? -18.664 -0.231 -0.527 1.00 88.44 161 GLU A N 1
ATOM 1211 C CA . GLU A 1 161 ? -19.465 -0.861 0.520 1.00 88.44 161 GLU A CA 1
ATOM 1212 C C . GLU A 1 161 ? -20.903 -1.140 0.091 1.00 88.44 161 GLU A C 1
ATOM 1214 O O . GLU A 1 161 ? -21.382 -2.262 0.234 1.00 88.44 161 GLU A O 1
ATOM 1219 N N . ARG A 1 162 ? -21.587 -0.138 -0.470 1.00 91.38 162 ARG A N 1
ATOM 1220 C CA . ARG A 1 162 ? -23.012 -0.240 -0.815 1.00 91.38 162 ARG A CA 1
ATOM 1221 C C . ARG A 1 162 ? -23.264 -0.995 -2.114 1.00 91.38 162 ARG A C 1
ATOM 1223 O O . ARG A 1 162 ? -24.252 -1.713 -2.211 1.00 91.38 162 ARG A O 1
ATOM 1230 N N . ALA A 1 163 ? -22.410 -0.800 -3.114 1.00 91.81 163 ALA A N 1
ATOM 1231 C CA . ALA A 1 163 ? -22.610 -1.339 -4.456 1.00 91.81 163 ALA A CA 1
ATOM 1232 C C . ALA A 1 163 ? -21.890 -2.674 -4.675 1.00 91.81 163 ALA A C 1
ATOM 1234 O O . ALA A 1 163 ? -22.335 -3.484 -5.484 1.00 91.81 163 ALA A O 1
ATOM 1235 N N . GLU A 1 164 ? -20.784 -2.913 -3.969 1.00 92.00 164 GLU A N 1
ATOM 1236 C CA . GLU A 1 164 ? -19.903 -4.058 -4.215 1.00 92.00 164 GLU A CA 1
ATOM 1237 C C . GLU A 1 164 ? -19.631 -4.882 -2.946 1.00 92.00 164 GLU A C 1
ATOM 1239 O O . GLU A 1 164 ? -18.814 -5.801 -2.971 1.00 92.00 164 GLU A O 1
ATOM 1244 N N . ASN A 1 165 ? -20.308 -4.594 -1.829 1.00 92.44 165 ASN A N 1
ATOM 1245 C CA . ASN A 1 165 ? -20.106 -5.275 -0.547 1.00 92.44 165 ASN A CA 1
ATOM 1246 C C . ASN A 1 165 ? -18.644 -5.218 -0.043 1.00 92.44 165 ASN A C 1
ATOM 1248 O O . ASN A 1 165 ? -18.139 -6.144 0.599 1.00 92.44 165 ASN A O 1
ATOM 1252 N N . GLY A 1 166 ? -17.940 -4.126 -0.354 1.00 91.19 166 GLY A N 1
ATOM 1253 C CA . GLY A 1 166 ? -16.524 -3.926 -0.041 1.00 91.19 166 GLY A CA 1
ATOM 1254 C C . GLY A 1 166 ? -16.194 -3.861 1.451 1.00 91.19 166 GLY A C 1
ATOM 1255 O O . GLY A 1 166 ? -15.031 -4.003 1.806 1.00 91.19 166 GLY A O 1
ATOM 1256 N N . THR A 1 167 ? -17.185 -3.701 2.334 1.00 91.19 167 THR A N 1
ATOM 1257 C CA . THR A 1 167 ? -16.987 -3.746 3.795 1.00 91.19 167 THR A CA 1
ATOM 1258 C C . THR A 1 167 ? -16.572 -5.130 4.287 1.00 91.19 167 THR A C 1
ATOM 1260 O O . THR A 1 167 ? -15.869 -5.230 5.284 1.00 91.19 167 THR A O 1
ATOM 1263 N N . VAL A 1 168 ? -17.004 -6.200 3.611 1.00 91.88 168 VAL A N 1
ATOM 1264 C CA . VAL A 1 168 ? -16.737 -7.591 4.030 1.00 91.88 168 VAL A CA 1
ATOM 1265 C C . VAL A 1 168 ? -16.034 -8.418 2.956 1.00 91.88 168 VAL A C 1
ATOM 1267 O O . VAL A 1 168 ? -15.565 -9.517 3.234 1.00 91.88 168 VAL A O 1
ATOM 1270 N N . ASN A 1 169 ? -15.946 -7.908 1.725 1.00 95.25 169 ASN A N 1
ATOM 1271 C CA . ASN A 1 169 ? -15.250 -8.565 0.629 1.00 95.25 169 ASN A CA 1
ATOM 1272 C C . ASN A 1 169 ? -13.948 -7.823 0.301 1.00 95.25 169 ASN A C 1
ATOM 1274 O O . ASN A 1 169 ? -13.949 -6.831 -0.433 1.00 95.25 169 ASN A O 1
ATOM 1278 N N . GLU A 1 170 ? -12.833 -8.354 0.812 1.00 93.94 170 GLU A N 1
ATOM 1279 C CA . GLU A 1 170 ? -11.492 -7.797 0.601 1.00 93.94 170 GLU A CA 1
ATOM 1280 C C . GLU A 1 170 ? -11.177 -7.619 -0.889 1.00 93.94 170 GLU A C 1
ATOM 1282 O O . GLU A 1 170 ? -10.728 -6.555 -1.309 1.00 93.94 170 GLU A O 1
ATOM 1287 N N . LYS A 1 171 ? -11.477 -8.621 -1.724 1.00 93.69 171 LYS A N 1
ATOM 1288 C CA . LYS A 1 171 ? -11.210 -8.561 -3.168 1.00 93.69 171 LYS A CA 1
ATOM 1289 C C . LYS A 1 171 ? -11.945 -7.396 -3.834 1.00 93.69 171 LYS A C 1
ATOM 1291 O O . LYS A 1 171 ? -11.353 -6.710 -4.670 1.00 93.69 171 LYS A O 1
ATOM 1296 N N . ASN A 1 172 ? -13.207 -7.169 -3.474 1.00 93.56 172 ASN A N 1
ATOM 1297 C CA . ASN A 1 172 ? -13.998 -6.074 -4.032 1.00 93.56 172 ASN A CA 1
ATOM 1298 C C . ASN A 1 172 ? -13.452 -4.723 -3.573 1.00 93.56 172 ASN A C 1
ATOM 1300 O O . ASN A 1 172 ? -13.223 -3.858 -4.418 1.00 93.56 172 ASN A O 1
ATOM 1304 N N . CYS A 1 173 ? -13.129 -4.587 -2.281 1.00 94.62 173 CYS A N 1
ATOM 1305 C CA . CYS A 1 173 ? -12.494 -3.384 -1.754 1.00 94.62 173 CYS A CA 1
ATOM 1306 C C . CYS A 1 173 ? -11.166 -3.074 -2.453 1.00 94.62 173 CYS A C 1
ATOM 1308 O O . CYS A 1 173 ? -11.000 -2.004 -3.033 1.00 94.62 173 CYS A O 1
ATOM 1310 N N . LEU A 1 174 ? -10.232 -4.026 -2.467 1.00 91.31 174 LEU A N 1
ATOM 1311 C CA . LEU A 1 174 ? -8.904 -3.826 -3.044 1.00 91.31 174 LEU A CA 1
ATOM 1312 C C . LEU A 1 174 ? -8.958 -3.593 -4.558 1.00 91.31 174 LEU A C 1
ATOM 1314 O O . LEU A 1 174 ? -8.176 -2.812 -5.096 1.00 91.31 174 LEU A O 1
ATOM 1318 N N . GLY A 1 175 ? -9.907 -4.216 -5.262 1.00 90.12 175 GLY A N 1
ATOM 1319 C CA . GLY A 1 175 ? -10.105 -4.015 -6.698 1.00 90.12 175 GLY A CA 1
ATOM 1320 C C . GLY A 1 175 ? -10.509 -2.587 -7.088 1.00 90.12 175 GLY A C 1
ATOM 1321 O O . GLY A 1 175 ? -10.432 -2.239 -8.270 1.00 90.12 175 GLY A O 1
ATOM 1322 N N . ARG A 1 176 ? -10.936 -1.752 -6.133 1.00 91.06 176 ARG A N 1
ATOM 1323 C CA . ARG A 1 176 ? -11.367 -0.376 -6.399 1.00 91.06 176 ARG A CA 1
ATOM 1324 C C . ARG A 1 176 ? -10.225 0.555 -6.778 1.00 91.06 176 ARG A C 1
ATOM 1326 O O . ARG A 1 176 ? -10.471 1.460 -7.569 1.00 91.06 176 ARG A O 1
ATOM 1333 N N . ALA A 1 177 ? -9.004 0.318 -6.300 1.00 89.12 177 ALA A N 1
ATOM 1334 C CA . ALA A 1 177 ? -7.855 1.192 -6.537 1.00 89.12 177 ALA A CA 1
ATOM 1335 C C . ALA A 1 177 ? -7.678 1.521 -8.028 1.00 89.12 177 ALA A C 1
ATOM 1337 O O . ALA A 1 177 ? -7.669 2.688 -8.415 1.00 89.12 177 ALA A O 1
ATOM 1338 N N . ALA A 1 178 ? -7.654 0.495 -8.887 1.00 87.62 178 ALA A N 1
ATOM 1339 C CA . ALA A 1 178 ? -7.463 0.660 -10.330 1.00 87.62 178 ALA A CA 1
ATOM 1340 C C . ALA A 1 178 ? -8.665 1.298 -11.036 1.00 87.62 178 ALA A C 1
ATOM 1342 O O . ALA A 1 178 ? -8.496 2.001 -12.032 1.00 87.62 178 ALA A O 1
ATOM 1343 N N . ARG A 1 179 ? -9.895 1.057 -10.558 1.00 89.62 179 ARG A N 1
ATOM 1344 C CA . ARG A 1 179 ? -11.092 1.724 -11.101 1.00 89.62 179 ARG A CA 1
ATOM 1345 C C . ARG A 1 179 ? -11.095 3.201 -10.732 1.00 89.62 179 ARG A C 1
ATOM 1347 O O . ARG A 1 179 ? -11.369 4.037 -11.587 1.00 89.62 179 ARG A O 1
ATOM 1354 N N . GLN A 1 180 ? -10.756 3.507 -9.484 1.00 89.75 180 GLN A N 1
ATOM 1355 C CA . GLN A 1 180 ? -10.692 4.867 -8.984 1.00 89.75 180 GLN A CA 1
ATOM 1356 C C . GLN A 1 180 ? -9.579 5.644 -9.688 1.00 89.75 180 GLN A C 1
ATOM 1358 O O . GLN A 1 180 ? -9.871 6.676 -10.270 1.00 89.75 180 GLN A O 1
ATOM 1363 N N . TRP A 1 181 ? -8.350 5.127 -9.753 1.00 86.81 181 TRP A N 1
ATOM 1364 C CA . TRP A 1 181 ? -7.244 5.783 -10.464 1.00 86.81 181 TRP A CA 1
ATOM 1365 C C . TRP A 1 181 ? -7.577 6.094 -11.935 1.00 86.81 181 TRP A C 1
ATOM 1367 O O . TRP A 1 181 ? -7.350 7.212 -12.399 1.00 86.81 181 TRP A O 1
ATOM 1377 N N . ARG A 1 182 ? -8.223 5.156 -12.646 1.00 87.88 182 ARG A N 1
ATOM 1378 C CA . ARG A 1 182 ? -8.711 5.391 -14.016 1.00 87.88 182 ARG A CA 1
ATOM 1379 C C . ARG A 1 182 ? -9.801 6.455 -14.089 1.00 87.88 182 ARG A C 1
ATOM 1381 O O . ARG A 1 182 ? -9.752 7.310 -14.967 1.00 87.88 182 ARG A O 1
ATOM 1388 N N . HIS A 1 183 ? -10.757 6.435 -13.159 1.00 89.25 183 HIS A N 1
ATOM 1389 C CA . HIS A 1 183 ? -11.780 7.478 -13.046 1.00 89.25 183 HIS A CA 1
ATOM 1390 C C . HIS A 1 183 ? -11.161 8.868 -12.820 1.00 89.25 183 HIS A C 1
ATOM 1392 O O . HIS A 1 183 ? -11.683 9.863 -13.312 1.00 89.25 183 HIS A O 1
ATOM 1398 N N . CYS A 1 184 ? -10.011 8.923 -12.151 1.00 86.38 184 CYS A N 1
ATOM 1399 C CA . CYS A 1 184 ? -9.233 10.137 -11.917 1.00 86.38 184 CYS A CA 1
ATOM 1400 C C . CYS A 1 184 ? -8.386 10.587 -13.122 1.00 86.38 184 CYS A C 1
ATOM 1402 O O . CYS A 1 184 ? -7.593 11.514 -12.983 1.00 86.38 184 CYS A O 1
ATOM 1404 N N . GLY A 1 185 ? -8.520 9.940 -14.285 1.00 86.19 185 GLY A N 1
ATOM 1405 C CA . GLY A 1 185 ? -7.782 10.284 -15.503 1.00 86.19 185 GLY A CA 1
ATOM 1406 C C . GLY A 1 185 ? -6.427 9.589 -15.647 1.00 86.19 185 GLY A C 1
ATOM 1407 O O . GLY A 1 185 ? -5.660 9.953 -16.529 1.00 86.19 185 GLY A O 1
ATOM 1408 N N . SER A 1 186 ? -6.135 8.581 -14.819 1.00 83.94 186 SER A N 1
ATOM 1409 C CA . SER A 1 186 ? -4.867 7.830 -14.836 1.00 83.94 186 SER A CA 1
ATOM 1410 C C . SER A 1 186 ? -3.599 8.703 -14.723 1.00 83.94 186 SER A C 1
ATOM 1412 O O . SER A 1 186 ? -2.652 8.514 -15.490 1.00 83.94 186 SER A O 1
ATOM 1414 N N . PRO A 1 187 ? -3.553 9.678 -13.796 1.00 75.88 187 PRO A N 1
ATOM 1415 C CA . PRO A 1 187 ? -2.395 10.553 -13.636 1.00 75.88 187 PRO A CA 1
ATOM 1416 C C . PRO A 1 187 ? -1.144 9.745 -13.279 1.00 75.88 187 PRO A C 1
ATOM 1418 O O . PRO A 1 187 ? -1.194 8.837 -12.441 1.00 75.88 187 PRO A O 1
ATOM 1421 N N . ALA A 1 188 ? -0.018 10.100 -13.899 1.00 69.38 188 ALA A N 1
ATOM 1422 C CA . ALA A 1 188 ? 1.244 9.394 -13.702 1.00 69.38 188 ALA A CA 1
ATOM 1423 C C . ALA A 1 188 ? 1.780 9.534 -12.270 1.00 69.38 188 ALA A C 1
ATOM 1425 O O . ALA A 1 188 ? 2.412 8.624 -11.740 1.00 69.38 188 ALA A O 1
ATOM 1426 N N . ASP A 1 189 ? 1.480 10.665 -11.638 1.00 67.69 189 ASP A N 1
ATOM 1427 C CA . ASP A 1 189 ? 2.049 11.102 -10.371 1.00 67.69 189 ASP A CA 1
ATOM 1428 C C . ASP A 1 189 ? 1.074 11.007 -9.187 1.00 67.69 189 ASP A C 1
ATOM 1430 O O . ASP A 1 189 ? 1.433 11.318 -8.056 1.00 67.69 189 ASP A O 1
ATOM 1434 N N . ARG A 1 190 ? -0.166 10.556 -9.423 1.00 74.75 190 ARG A N 1
ATOM 1435 C CA . ARG A 1 190 ? -1.207 10.463 -8.385 1.00 74.75 190 ARG A CA 1
ATOM 1436 C C . ARG A 1 190 ? -1.769 9.050 -8.334 1.00 74.75 190 ARG A C 1
ATOM 1438 O O . ARG A 1 190 ? -2.812 8.779 -8.935 1.00 74.75 190 ARG A O 1
ATOM 1445 N N . PRO A 1 191 ? -1.070 8.126 -7.659 1.00 78.94 191 PRO A N 1
ATOM 1446 C CA . PRO A 1 191 ? -1.576 6.779 -7.440 1.00 78.94 191 PRO A CA 1
ATOM 1447 C C . PRO A 1 191 ? -2.874 6.820 -6.622 1.00 78.94 191 PRO A C 1
ATOM 1449 O O . PRO A 1 191 ? -3.279 7.867 -6.137 1.00 78.94 191 PRO A O 1
ATOM 1452 N N . ILE A 1 192 ? -3.562 5.692 -6.481 1.00 83.69 192 ILE A N 1
ATOM 1453 C CA . ILE A 1 192 ? -4.684 5.517 -5.554 1.00 83.69 192 ILE A CA 1
ATOM 1454 C C . ILE A 1 192 ? -4.482 4.202 -4.827 1.00 83.69 192 ILE A C 1
ATOM 1456 O O . ILE A 1 192 ? -4.271 3.171 -5.463 1.00 83.69 192 ILE A O 1
ATOM 1460 N N . THR A 1 193 ? -4.619 4.216 -3.508 1.00 85.44 193 THR A N 1
ATOM 1461 C CA . THR A 1 193 ? -4.538 2.998 -2.700 1.00 85.44 193 THR A CA 1
ATOM 1462 C C . THR A 1 193 ? -5.903 2.660 -2.151 1.00 85.44 193 THR A C 1
ATOM 1464 O O . THR A 1 193 ? -6.487 3.490 -1.467 1.00 85.44 193 THR A O 1
ATOM 1467 N N . SER A 1 194 ? -6.376 1.438 -2.371 1.00 89.56 194 SER A N 1
ATOM 1468 C CA . SER A 1 194 ? -7.490 0.868 -1.614 1.00 89.56 194 SER A CA 1
ATOM 1469 C C . SER A 1 194 ? -6.981 0.113 -0.396 1.00 89.56 194 SER A C 1
ATOM 1471 O O . SER A 1 194 ? -6.000 -0.621 -0.500 1.00 89.56 194 SER A O 1
ATOM 1473 N N . ILE A 1 195 ? -7.664 0.275 0.735 1.00 90.62 195 ILE A N 1
ATOM 1474 C CA . ILE A 1 195 ? -7.329 -0.343 2.019 1.00 90.62 195 ILE A CA 1
ATOM 1475 C C . ILE A 1 195 ? -8.572 -1.067 2.530 1.00 90.62 195 ILE A C 1
ATOM 1477 O O . ILE A 1 195 ? -9.624 -0.449 2.717 1.00 90.62 195 ILE A O 1
ATOM 1481 N N . PHE A 1 196 ? -8.454 -2.377 2.741 1.00 93.00 196 PHE A N 1
ATOM 1482 C CA . PHE A 1 196 ? -9.494 -3.178 3.371 1.00 93.00 196 PHE A CA 1
ATOM 1483 C C . PHE A 1 196 ? -9.288 -3.149 4.881 1.00 93.00 196 PHE A C 1
ATOM 1485 O O . PHE A 1 196 ? -8.379 -3.784 5.418 1.00 93.00 196 PHE A O 1
ATOM 1492 N N . GLY A 1 197 ? -10.118 -2.373 5.572 1.00 89.56 197 GLY A N 1
ATOM 1493 C CA . GLY A 1 197 ? -9.865 -1.997 6.955 1.00 89.56 197 GLY A CA 1
ATOM 1494 C C . GLY A 1 197 ? -9.821 -3.185 7.921 1.00 89.56 197 GLY A C 1
ATOM 1495 O O . GLY A 1 197 ? -9.062 -3.142 8.882 1.00 89.56 197 GLY A O 1
ATOM 1496 N N . SER A 1 198 ? -10.548 -4.276 7.661 1.00 90.44 198 SER A N 1
ATOM 1497 C CA . SER A 1 198 ? -10.588 -5.415 8.590 1.00 90.44 198 SER A CA 1
ATOM 1498 C C . SER A 1 198 ? -9.281 -6.208 8.680 1.00 90.44 198 SER A C 1
ATOM 1500 O O . SER A 1 198 ? -9.040 -6.894 9.677 1.00 90.44 198 SER A O 1
ATOM 1502 N N . THR A 1 199 ? -8.442 -6.142 7.647 1.00 88.88 199 THR A N 1
ATOM 1503 C CA . THR A 1 199 ? -7.134 -6.818 7.607 1.00 88.88 199 THR A CA 1
ATOM 1504 C C . THR A 1 199 ? -5.974 -5.837 7.476 1.00 88.88 199 THR A C 1
ATOM 1506 O O . THR A 1 199 ? -4.825 -6.232 7.654 1.00 88.88 199 THR A O 1
ATOM 1509 N N . GLY A 1 200 ? -6.251 -4.565 7.168 1.00 84.31 200 GLY A N 1
ATOM 1510 C CA . GLY 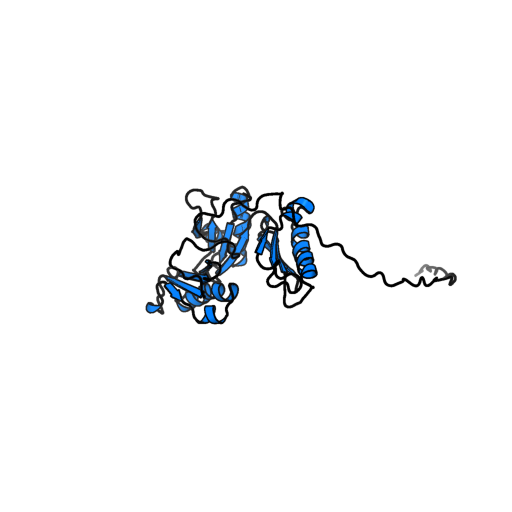A 1 200 ? -5.233 -3.588 6.787 1.00 84.31 200 GLY A CA 1
ATOM 1511 C C . GLY A 1 200 ? -4.574 -3.905 5.439 1.00 84.31 200 GLY A C 1
ATOM 1512 O O . GLY A 1 200 ? -3.594 -3.246 5.075 1.00 84.31 200 GLY A O 1
ATOM 1513 N N . ALA A 1 201 ? -5.085 -4.905 4.702 1.00 86.00 201 ALA A N 1
ATOM 1514 C CA . ALA A 1 201 ? -4.606 -5.247 3.374 1.00 86.00 201 ALA A CA 1
ATOM 1515 C C . ALA A 1 201 ? -4.807 -4.062 2.434 1.00 86.00 201 ALA A C 1
ATOM 1517 O O . ALA A 1 201 ? -5.768 -3.297 2.551 1.00 86.00 201 ALA A O 1
ATOM 1518 N N . LYS A 1 202 ? -3.888 -3.914 1.483 1.00 86.19 202 LYS A N 1
ATOM 1519 C CA . LYS A 1 202 ? -3.837 -2.744 0.614 1.00 86.19 202 LYS A CA 1
ATOM 1520 C C . LYS A 1 202 ? -3.485 -3.113 -0.812 1.00 86.19 202 LYS A C 1
ATOM 1522 O O . LYS A 1 202 ? -2.806 -4.107 -1.070 1.00 86.19 202 LYS A O 1
ATOM 1527 N N . ARG A 1 203 ? -3.951 -2.291 -1.743 1.00 85.00 203 ARG A N 1
ATOM 1528 C CA . ARG A 1 203 ? -3.658 -2.422 -3.166 1.00 85.00 203 ARG A CA 1
ATOM 1529 C C . ARG A 1 203 ? -3.552 -1.039 -3.784 1.00 85.00 203 ARG A C 1
ATOM 1531 O O . ARG A 1 203 ? -4.484 -0.247 -3.673 1.00 85.00 203 ARG A O 1
ATOM 1538 N N . THR A 1 204 ? -2.432 -0.777 -4.445 1.00 83.00 204 THR A N 1
ATOM 1539 C CA . THR A 1 204 ? -2.128 0.523 -5.048 1.00 83.00 204 THR A CA 1
ATOM 1540 C C . THR A 1 204 ? -2.243 0.436 -6.559 1.00 83.00 204 THR A C 1
ATOM 1542 O O . THR A 1 204 ? -1.629 -0.427 -7.185 1.00 83.00 204 THR A O 1
ATOM 1545 N N . ALA A 1 205 ? -3.013 1.347 -7.138 1.00 82.44 205 ALA A N 1
ATOM 1546 C CA . ALA A 1 205 ? -3.037 1.620 -8.563 1.00 82.44 205 ALA A CA 1
ATOM 1547 C C . ALA A 1 205 ? -2.306 2.924 -8.875 1.00 82.44 205 ALA A C 1
ATOM 1549 O O . ALA A 1 205 ? -2.206 3.802 -8.024 1.00 82.44 205 ALA A O 1
ATOM 1550 N N . GLY A 1 206 ? -1.797 3.065 -10.089 1.00 80.94 206 GLY A N 1
ATOM 1551 C CA . GLY A 1 206 ? -0.927 4.172 -10.480 1.00 80.94 206 GLY A CA 1
ATOM 1552 C C . GLY A 1 206 ? -0.257 3.892 -11.819 1.00 80.94 206 GLY A C 1
ATOM 1553 O O . GLY A 1 206 ? -0.487 2.843 -12.418 1.00 80.94 206 GLY A O 1
ATOM 1554 N N . ALA A 1 207 ? 0.597 4.800 -12.279 1.00 77.19 207 ALA A N 1
ATOM 1555 C CA . ALA A 1 207 ? 1.388 4.536 -13.472 1.00 77.19 207 ALA A CA 1
ATOM 1556 C C . ALA A 1 207 ? 2.597 3.645 -13.170 1.00 77.19 207 ALA A C 1
ATOM 1558 O O . ALA A 1 207 ? 3.191 3.702 -12.085 1.00 77.19 207 ALA A O 1
ATOM 1559 N N . GLY A 1 208 ? 2.989 2.873 -14.182 1.00 82.88 208 GLY A N 1
ATOM 1560 C CA . GLY A 1 208 ? 4.305 2.262 -14.221 1.00 82.88 208 GLY A CA 1
ATOM 1561 C C . GLY A 1 208 ? 4.396 0.825 -13.713 1.00 82.88 208 GLY A C 1
ATOM 1562 O O . GLY A 1 208 ? 3.503 0.309 -13.033 1.00 82.88 208 GLY A O 1
ATOM 1563 N N . CYS A 1 209 ? 5.548 0.224 -14.007 1.00 84.75 209 CYS A N 1
ATOM 1564 C CA . CYS A 1 209 ? 6.034 -0.977 -13.349 1.00 84.75 209 CYS A CA 1
ATOM 1565 C C . CYS A 1 209 ? 6.925 -0.597 -12.174 1.00 84.75 209 CYS A C 1
ATOM 1567 O O . CYS A 1 209 ? 7.875 0.174 -12.328 1.00 84.75 209 CYS A O 1
ATOM 1569 N N . TRP A 1 210 ? 6.634 -1.157 -11.010 1.00 86.50 210 TRP A N 1
ATOM 1570 C CA . TRP A 1 210 ? 7.441 -0.957 -9.816 1.00 86.50 210 TRP A CA 1
ATOM 1571 C C . TRP A 1 210 ? 8.005 -2.280 -9.342 1.00 86.50 210 TRP A C 1
ATOM 1573 O O . TRP A 1 210 ? 7.305 -3.287 -9.361 1.00 86.50 210 TRP A O 1
ATOM 1583 N N . VAL A 1 211 ? 9.251 -2.284 -8.894 1.00 85.00 211 VAL A N 1
ATOM 1584 C CA . VAL A 1 211 ? 9.960 -3.495 -8.490 1.00 85.00 211 VAL A CA 1
ATOM 1585 C C . VAL A 1 211 ? 10.354 -3.376 -7.027 1.00 85.00 211 VAL A C 1
ATOM 1587 O O . VAL A 1 211 ? 10.896 -2.357 -6.612 1.00 85.00 211 VAL A O 1
ATOM 1590 N N . LYS A 1 212 ? 10.066 -4.421 -6.246 1.00 84.88 212 LYS A N 1
ATOM 1591 C CA . LYS A 1 212 ? 10.541 -4.609 -4.874 1.00 84.88 212 LYS A CA 1
ATOM 1592 C C . LYS A 1 212 ? 11.594 -5.701 -4.853 1.00 84.88 212 LYS A C 1
ATOM 1594 O O . LYS A 1 212 ? 11.269 -6.854 -5.138 1.00 84.88 212 LYS A O 1
ATOM 1599 N N . VAL A 1 213 ? 12.807 -5.348 -4.457 1.00 83.44 213 VAL A N 1
ATOM 1600 C CA . VAL A 1 213 ? 13.904 -6.277 -4.192 1.00 83.44 213 VAL A CA 1
ATOM 1601 C C . VAL A 1 213 ? 14.160 -6.262 -2.692 1.00 83.44 213 VAL A C 1
ATOM 1603 O O . VAL A 1 213 ? 14.528 -5.234 -2.127 1.00 83.44 213 VAL A O 1
ATOM 1606 N N . ARG A 1 214 ? 13.890 -7.382 -2.014 1.00 79.19 214 ARG A N 1
ATOM 1607 C CA . ARG A 1 214 ? 14.022 -7.450 -0.549 1.00 79.19 214 ARG A CA 1
ATOM 1608 C C . ARG A 1 214 ? 15.478 -7.532 -0.101 1.00 79.19 214 ARG A C 1
ATOM 1610 O O . ARG A 1 214 ? 15.824 -6.971 0.929 1.00 79.19 214 ARG A O 1
ATOM 1617 N N . SER A 1 215 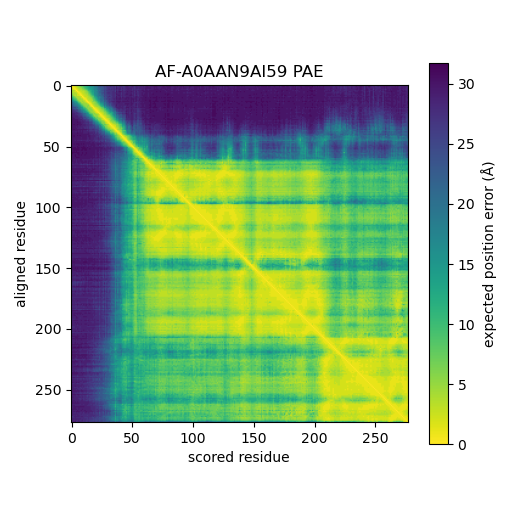? 16.273 -8.281 -0.844 1.00 81.38 215 SER A N 1
ATOM 1618 C CA . SER A 1 215 ? 17.705 -8.425 -0.648 1.00 81.38 215 SER A CA 1
ATOM 1619 C C . SER A 1 215 ? 18.3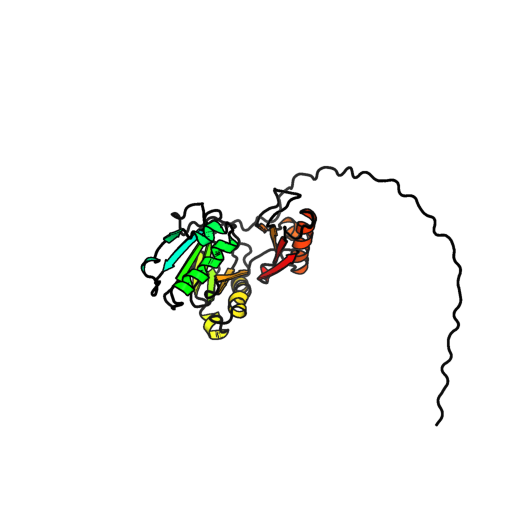37 -8.744 -1.991 1.00 81.38 215 SER A C 1
ATOM 1621 O O . SER A 1 215 ? 17.689 -9.338 -2.855 1.00 81.38 215 SER A O 1
ATOM 1623 N N . CYS A 1 216 ? 19.589 -8.350 -2.182 1.00 83.50 216 CYS A N 1
ATOM 1624 C CA . CYS A 1 216 ? 20.291 -8.633 -3.426 1.00 83.50 216 CYS A CA 1
ATOM 1625 C C . CYS A 1 216 ? 21.757 -8.977 -3.136 1.00 83.50 216 CYS A C 1
ATOM 1627 O O . CYS A 1 216 ? 22.623 -8.109 -3.214 1.00 83.50 216 CYS A O 1
ATOM 1629 N N . PRO A 1 217 ? 22.069 -10.245 -2.797 1.00 81.38 217 PRO A N 1
ATOM 1630 C CA . PRO A 1 217 ? 23.420 -10.642 -2.388 1.00 81.38 217 PRO A CA 1
ATOM 1631 C C . PRO A 1 217 ? 24.511 -10.333 -3.420 1.00 81.38 217 PRO A C 1
ATOM 1633 O O . PRO A 1 217 ? 25.660 -10.107 -3.050 1.00 81.38 217 PRO A O 1
ATOM 1636 N N . ALA A 1 218 ? 24.157 -10.329 -4.708 1.00 79.56 218 ALA A N 1
ATOM 1637 C CA . ALA A 1 218 ? 25.073 -9.988 -5.793 1.00 79.56 218 ALA A CA 1
ATOM 1638 C C . ALA A 1 218 ? 25.298 -8.470 -5.958 1.00 79.56 218 ALA A C 1
ATOM 1640 O O . ALA A 1 218 ? 26.349 -8.070 -6.453 1.00 79.56 218 ALA A O 1
ATOM 1641 N N . HIS A 1 219 ? 24.334 -7.637 -5.546 1.00 77.88 219 HIS A N 1
ATOM 1642 C CA . HIS A 1 219 ? 24.323 -6.184 -5.747 1.00 77.88 219 HIS A CA 1
ATOM 1643 C C . HIS A 1 219 ? 23.646 -5.486 -4.560 1.00 77.88 219 HIS A C 1
ATOM 1645 O O . HIS A 1 219 ? 22.448 -5.217 -4.590 1.00 77.88 219 HIS A O 1
ATOM 1651 N N . CYS A 1 220 ? 24.401 -5.190 -3.499 1.00 75.81 220 CYS A N 1
ATOM 1652 C CA . CYS A 1 220 ? 23.852 -4.612 -2.263 1.00 75.81 220 CYS A CA 1
ATOM 1653 C C . CYS A 1 220 ? 23.209 -3.220 -2.445 1.00 75.81 220 CYS A C 1
ATOM 1655 O O . CYS A 1 220 ? 22.544 -2.728 -1.540 1.00 75.81 220 CYS A O 1
ATOM 1657 N N . ASP A 1 221 ? 23.431 -2.563 -3.584 1.00 78.12 221 ASP A N 1
ATOM 1658 C CA . ASP A 1 221 ? 22.832 -1.285 -3.975 1.00 78.12 221 ASP A CA 1
ATOM 1659 C C . ASP A 1 221 ? 21.455 -1.433 -4.642 1.00 78.12 221 ASP A C 1
ATOM 1661 O O . ASP A 1 221 ? 20.721 -0.455 -4.771 1.00 78.12 221 ASP A O 1
ATOM 1665 N N . LEU A 1 222 ? 21.079 -2.651 -5.038 1.00 78.00 222 LEU A N 1
ATOM 1666 C CA . LEU A 1 222 ? 19.829 -2.962 -5.728 1.00 78.00 222 LEU A CA 1
ATOM 1667 C C . LEU A 1 222 ? 18.741 -3.459 -4.764 1.00 78.00 222 LEU A C 1
ATOM 1669 O O . LEU A 1 222 ? 17.949 -4.335 -5.101 1.00 78.00 222 LEU A O 1
ATOM 1673 N N . GLU A 1 223 ? 18.705 -2.930 -3.547 1.00 77.88 223 GLU A N 1
ATOM 1674 C CA . GLU A 1 223 ? 17.668 -3.238 -2.562 1.00 77.88 223 GLU A CA 1
ATOM 1675 C C . GLU A 1 223 ? 16.624 -2.121 -2.492 1.00 77.88 223 GLU A C 1
ATOM 1677 O O . GLU A 1 223 ? 16.902 -0.948 -2.737 1.00 77.88 223 GLU A O 1
ATOM 1682 N N . GLY A 1 224 ? 15.395 -2.490 -2.137 1.00 73.94 224 GLY A N 1
ATOM 1683 C CA . GLY A 1 224 ? 14.309 -1.546 -1.913 1.00 73.94 224 GLY A CA 1
ATOM 1684 C C . GLY A 1 224 ? 13.214 -1.624 -2.966 1.00 73.94 224 GLY A C 1
ATOM 1685 O O . GLY A 1 224 ? 12.935 -2.678 -3.540 1.00 73.94 224 GLY A O 1
ATOM 1686 N N . TYR A 1 225 ? 12.521 -0.506 -3.153 1.00 75.19 225 TYR A N 1
ATOM 1687 C CA . TYR A 1 225 ? 11.330 -0.423 -3.980 1.00 75.19 225 TYR A CA 1
ATOM 1688 C C . TYR A 1 225 ? 11.415 0.770 -4.924 1.00 75.19 225 TYR A C 1
ATOM 1690 O O . TYR A 1 225 ? 11.517 1.910 -4.475 1.00 75.19 225 TYR A O 1
ATOM 1698 N N . PHE A 1 226 ? 11.384 0.515 -6.228 1.00 74.69 226 PHE A N 1
ATOM 1699 C CA . PHE A 1 226 ? 11.684 1.538 -7.224 1.00 74.69 226 PHE A CA 1
ATOM 1700 C C . PHE A 1 226 ? 10.828 1.408 -8.481 1.00 74.69 226 PHE A C 1
ATOM 1702 O O . PHE A 1 226 ? 10.323 0.337 -8.823 1.00 74.69 226 PHE A O 1
ATOM 1709 N N . PHE A 1 227 ? 10.674 2.529 -9.181 1.00 77.94 227 PHE A N 1
ATOM 1710 C CA . PHE A 1 227 ? 10.091 2.570 -10.514 1.00 77.94 227 PHE A CA 1
ATOM 1711 C C . PHE A 1 227 ? 11.129 2.096 -11.535 1.00 77.94 227 PHE A C 1
ATOM 1713 O O . PHE A 1 227 ? 12.229 2.643 -11.608 1.00 77.94 227 PHE A O 1
ATOM 1720 N N . ASP A 1 228 ? 10.783 1.092 -12.338 1.00 78.12 228 ASP A N 1
ATOM 1721 C CA . ASP A 1 228 ? 11.659 0.579 -13.391 1.00 78.12 228 ASP A CA 1
ATOM 1722 C C . ASP A 1 228 ? 11.604 1.487 -14.630 1.00 78.12 228 ASP A C 1
ATOM 1724 O O . ASP A 1 228 ? 11.026 1.147 -15.663 1.00 78.12 228 ASP A O 1
ATOM 1728 N N . ALA A 1 229 ? 12.199 2.677 -14.508 1.00 72.50 229 ALA A N 1
ATOM 1729 C CA . ALA A 1 229 ? 12.207 3.695 -15.558 1.00 72.50 229 ALA A CA 1
ATOM 1730 C C . ALA A 1 229 ? 12.833 3.176 -16.857 1.00 72.50 229 ALA A C 1
ATOM 1732 O O . ALA A 1 229 ? 12.301 3.405 -17.942 1.00 72.50 229 ALA A O 1
ATOM 1733 N N . TRP A 1 230 ? 13.922 2.407 -16.750 1.00 83.88 230 TRP A N 1
ATOM 1734 C CA . TRP A 1 230 ? 14.555 1.805 -17.918 1.00 83.88 230 TRP A CA 1
ATOM 1735 C C . TRP A 1 230 ? 13.595 0.862 -18.649 1.00 83.88 230 TRP A C 1
ATOM 1737 O O . TRP A 1 230 ? 13.451 0.976 -19.866 1.00 83.88 230 TRP A O 1
ATOM 1747 N N . GLY A 1 231 ? 12.910 -0.038 -17.934 1.00 80.19 231 GLY A N 1
ATOM 1748 C CA . GLY A 1 231 ? 11.938 -0.931 -18.561 1.00 80.19 231 GLY A CA 1
ATOM 1749 C C . GLY A 1 231 ? 10.732 -0.177 -19.111 1.00 80.19 231 GLY A C 1
ATOM 1750 O O . GLY A 1 231 ? 10.240 -0.529 -20.179 1.00 80.19 231 GLY A O 1
ATOM 1751 N N . ALA A 1 232 ? 10.296 0.900 -18.458 1.00 71.88 232 ALA A N 1
ATOM 1752 C CA . ALA A 1 232 ? 9.200 1.715 -18.965 1.00 71.88 232 ALA A CA 1
ATOM 1753 C C . ALA A 1 232 ? 9.560 2.366 -20.311 1.00 71.88 232 ALA A C 1
ATOM 1755 O O . ALA A 1 232 ? 8.748 2.336 -21.232 1.00 71.88 232 ALA A O 1
ATOM 1756 N N . THR A 1 233 ? 10.784 2.887 -20.441 1.00 70.31 233 THR A N 1
ATOM 1757 C CA . THR A 1 233 ? 11.284 3.528 -21.666 1.00 70.31 233 THR A CA 1
ATOM 1758 C C . THR A 1 233 ? 11.599 2.524 -22.777 1.00 70.31 233 THR A C 1
ATOM 1760 O O . THR A 1 233 ? 11.324 2.798 -23.940 1.00 70.31 233 THR A O 1
ATOM 1763 N N . ASN A 1 234 ? 12.199 1.376 -22.445 1.00 80.31 234 ASN A N 1
ATOM 1764 C CA . ASN A 1 234 ? 12.795 0.476 -23.444 1.00 80.31 234 ASN A CA 1
ATOM 1765 C C . ASN A 1 234 ? 11.975 -0.794 -23.714 1.00 80.31 234 ASN A C 1
ATOM 1767 O O . ASN A 1 234 ? 12.202 -1.462 -24.720 1.00 80.31 234 ASN A O 1
ATOM 1771 N N . ARG A 1 235 ? 11.069 -1.161 -22.805 1.00 88.88 235 ARG A N 1
ATOM 1772 C CA . ARG A 1 235 ? 10.271 -2.397 -22.854 1.00 88.88 235 ARG A CA 1
ATOM 1773 C C . ARG A 1 235 ? 8.788 -2.161 -22.574 1.00 88.88 235 ARG A C 1
ATOM 1775 O O . ARG A 1 235 ? 8.052 -3.111 -22.358 1.00 88.88 235 ARG A O 1
ATOM 1782 N N . GLU A 1 236 ? 8.354 -0.903 -22.520 1.00 85.94 236 GLU A N 1
ATOM 1783 C CA . GLU A 1 236 ? 6.961 -0.539 -22.246 1.00 85.94 236 GLU A CA 1
ATOM 1784 C C . GLU A 1 236 ? 6.413 -1.129 -20.930 1.00 85.94 236 GLU A C 1
ATOM 1786 O O . GLU A 1 236 ? 5.205 -1.303 -20.769 1.00 85.94 236 GLU A O 1
ATOM 1791 N N . THR A 1 237 ? 7.270 -1.407 -19.936 1.00 82.19 237 THR A N 1
ATOM 1792 C CA . THR A 1 237 ? 6.842 -2.058 -18.678 1.00 82.19 237 THR A CA 1
ATOM 1793 C C . THR A 1 237 ? 5.828 -1.208 -17.909 1.00 82.19 237 THR A C 1
ATOM 1795 O O . THR A 1 237 ? 5.040 -1.717 -17.117 1.00 82.19 237 THR A O 1
ATOM 1798 N N . GLY A 1 238 ? 5.786 0.103 -18.168 1.00 77.19 238 GLY A N 1
ATOM 1799 C CA . GLY A 1 238 ? 4.792 1.000 -17.590 1.00 77.19 238 GLY A CA 1
ATOM 1800 C C . GLY A 1 238 ? 3.376 0.863 -18.155 1.00 77.19 238 GLY A C 1
ATOM 1801 O O . GLY A 1 238 ? 2.440 1.357 -17.526 1.00 77.19 238 GLY A O 1
ATOM 1802 N N . THR A 1 239 ? 3.213 0.196 -19.299 1.00 82.44 239 THR A N 1
ATOM 1803 C CA . THR A 1 239 ? 1.937 0.045 -20.020 1.00 82.44 239 THR A CA 1
ATOM 1804 C C . THR A 1 239 ? 1.595 -1.401 -20.376 1.00 82.44 239 THR A C 1
ATOM 1806 O O . THR A 1 239 ? 0.419 -1.690 -20.595 1.00 82.44 239 THR A O 1
ATOM 1809 N N . VAL A 1 240 ? 2.570 -2.315 -20.380 1.00 90.94 240 VAL A N 1
ATOM 1810 C CA . VAL A 1 240 ? 2.388 -3.743 -20.674 1.00 90.94 240 VAL A CA 1
ATOM 1811 C C . VAL A 1 240 ? 2.675 -4.578 -19.420 1.00 90.94 240 VAL A C 1
ATOM 1813 O O . VAL A 1 240 ? 3.794 -4.607 -18.911 1.00 90.94 240 VAL A O 1
ATOM 1816 N N . GLU A 1 241 ? 1.647 -5.265 -18.914 1.00 92.81 241 GLU A N 1
ATOM 1817 C CA . GLU A 1 241 ? 1.714 -6.034 -17.659 1.00 92.81 241 GLU A CA 1
ATOM 1818 C C . GLU A 1 241 ? 2.739 -7.174 -17.712 1.00 92.81 241 GLU A C 1
ATOM 1820 O O . GLU A 1 241 ? 3.524 -7.344 -16.781 1.00 92.81 241 GLU A O 1
ATOM 1825 N N . GLU A 1 242 ? 2.758 -7.932 -18.809 1.00 96.38 242 GLU A N 1
ATOM 1826 C CA . GLU A 1 242 ? 3.677 -9.059 -18.991 1.00 96.38 242 GLU A CA 1
ATOM 1827 C C . GLU A 1 242 ? 5.139 -8.601 -18.971 1.00 96.38 242 GLU A C 1
ATOM 1829 O O . GLU A 1 242 ? 5.947 -9.150 -18.222 1.00 96.38 242 GLU A O 1
ATOM 1834 N N . GLU A 1 243 ? 5.449 -7.520 -19.691 1.00 95.25 243 GLU A N 1
ATOM 1835 C CA . GLU A 1 243 ? 6.776 -6.902 -19.692 1.00 95.25 243 GLU A CA 1
ATOM 1836 C C . GLU A 1 243 ? 7.177 -6.453 -18.285 1.00 95.25 243 GLU A C 1
ATOM 1838 O O . GLU A 1 243 ? 8.317 -6.663 -17.878 1.00 95.25 243 GLU A O 1
ATOM 1843 N N . CYS A 1 244 ? 6.249 -5.895 -17.499 1.00 92.56 244 CYS A N 1
ATOM 1844 C CA . CYS A 1 244 ? 6.508 -5.560 -16.099 1.00 92.56 244 CYS A CA 1
ATOM 1845 C C . CYS A 1 244 ? 6.846 -6.791 -15.249 1.00 92.56 244 CYS A C 1
ATOM 1847 O O . CYS A 1 244 ? 7.806 -6.772 -14.477 1.00 92.56 244 CYS A O 1
ATOM 1849 N N . PHE A 1 245 ? 6.088 -7.878 -15.375 1.00 96.56 245 PHE A N 1
ATOM 1850 C CA . PHE A 1 245 ? 6.336 -9.089 -14.591 1.00 96.56 245 PHE A CA 1
ATOM 1851 C C . PHE A 1 245 ? 7.635 -9.794 -14.981 1.00 96.56 245 PHE A C 1
ATOM 1853 O O . PHE A 1 245 ? 8.337 -10.306 -14.105 1.00 96.56 245 PHE A O 1
ATOM 1860 N N . ASP A 1 246 ? 8.029 -9.719 -16.248 1.00 96.25 246 ASP A N 1
ATOM 1861 C CA . ASP A 1 246 ? 9.341 -10.162 -16.714 1.00 96.25 246 ASP A CA 1
ATOM 1862 C C . ASP A 1 246 ? 10.500 -9.429 -16.019 1.00 96.25 246 ASP A C 1
ATOM 1864 O O . ASP A 1 246 ? 11.583 -9.996 -15.834 1.00 96.25 246 ASP A O 1
ATOM 1868 N N . ARG A 1 247 ? 10.285 -8.190 -15.554 1.00 94.25 247 ARG A N 1
ATOM 1869 C CA . ARG A 1 247 ? 11.300 -7.445 -14.795 1.00 94.25 247 ARG A CA 1
ATOM 1870 C C . ARG A 1 247 ? 11.546 -8.034 -13.420 1.00 94.25 247 ARG A C 1
ATOM 1872 O O . ARG A 1 247 ? 12.699 -8.051 -13.000 1.00 94.25 247 ARG A O 1
ATOM 1879 N N . ALA A 1 248 ? 10.532 -8.591 -12.751 1.00 93.62 248 ALA A N 1
ATOM 1880 C CA . ALA A 1 248 ? 10.764 -9.314 -11.498 1.00 93.62 248 ALA A CA 1
ATOM 1881 C C . ALA A 1 248 ? 11.766 -10.455 -11.703 1.00 93.62 248 ALA A C 1
ATOM 1883 O O . ALA A 1 248 ? 12.705 -10.595 -10.923 1.00 93.62 248 ALA A O 1
ATOM 1884 N N . ARG A 1 249 ? 11.620 -11.215 -12.798 1.00 93.94 249 ARG A N 1
ATOM 1885 C CA . ARG A 1 249 ? 12.557 -12.288 -13.153 1.00 93.94 249 ARG A CA 1
ATOM 1886 C C . ARG A 1 249 ? 13.942 -11.742 -13.485 1.00 93.94 249 ARG A C 1
ATOM 1888 O O . ARG A 1 249 ? 14.922 -12.278 -12.984 1.00 93.94 249 ARG A O 1
ATOM 1895 N N . TYR A 1 250 ? 14.026 -10.674 -14.281 1.00 94.44 250 TYR A N 1
ATOM 1896 C CA . TYR A 1 250 ? 15.300 -10.024 -14.605 1.00 94.44 250 TYR A CA 1
ATOM 1897 C C . TYR A 1 250 ? 16.077 -9.636 -13.341 1.00 94.44 250 TYR A C 1
ATOM 1899 O O . TYR A 1 250 ? 17.231 -10.027 -13.185 1.00 94.44 250 TYR A O 1
ATOM 1907 N N . TYR A 1 251 ? 15.434 -8.903 -12.428 1.00 92.94 251 TYR A N 1
ATOM 1908 C CA . TYR A 1 251 ? 16.068 -8.431 -11.200 1.00 92.94 251 TYR A CA 1
ATOM 1909 C C . TYR A 1 251 ? 16.402 -9.583 -10.252 1.00 92.94 251 TYR A C 1
ATOM 1911 O O . TYR A 1 251 ? 17.495 -9.608 -9.699 1.00 92.94 251 TYR A O 1
ATOM 1919 N N . TRP A 1 252 ? 15.527 -10.582 -10.126 1.00 93.25 252 TRP A N 1
ATOM 1920 C CA . TRP A 1 252 ? 15.815 -11.779 -9.336 1.00 93.25 252 TRP A CA 1
ATOM 1921 C C . TRP A 1 252 ? 17.046 -12.535 -9.852 1.00 93.25 252 TRP A C 1
ATOM 1923 O O . TRP A 1 252 ? 17.937 -12.883 -9.075 1.00 93.25 252 TRP A O 1
ATOM 1933 N N . THR A 1 253 ? 17.149 -12.726 -11.171 1.00 92.50 253 THR A N 1
ATOM 1934 C CA . THR A 1 253 ? 18.329 -13.344 -11.785 1.00 92.50 253 THR A CA 1
ATOM 1935 C C . THR A 1 253 ? 19.581 -12.498 -11.582 1.00 92.50 253 THR A C 1
ATOM 1937 O O . THR A 1 253 ? 20.631 -13.047 -11.250 1.00 92.50 253 THR A O 1
ATOM 1940 N N . HIS A 1 254 ? 19.470 -11.174 -11.710 1.00 90.00 254 HIS A N 1
ATOM 1941 C CA . HIS A 1 254 ? 20.570 -10.246 -11.452 1.00 90.00 254 HIS A CA 1
ATOM 1942 C C . HIS A 1 254 ? 21.051 -10.308 -9.994 1.00 90.00 254 HIS A C 1
ATOM 1944 O O . HIS A 1 254 ? 22.246 -10.250 -9.735 1.00 90.00 254 HIS A O 1
ATOM 1950 N N . CYS A 1 255 ? 20.137 -10.540 -9.050 1.00 86.81 255 CYS A N 1
ATOM 1951 C CA . CYS A 1 255 ? 20.444 -10.733 -7.636 1.00 86.81 255 CYS A CA 1
ATOM 1952 C C . CYS A 1 255 ? 20.992 -12.121 -7.278 1.00 86.81 255 CYS A C 1
ATOM 1954 O O . CYS A 1 255 ? 21.190 -12.397 -6.097 1.00 86.81 255 CYS A O 1
ATOM 1956 N N . GLY A 1 256 ? 21.249 -12.995 -8.256 1.00 88.94 256 GLY A N 1
ATOM 1957 C CA . GLY A 1 256 ? 21.821 -14.326 -8.026 1.00 88.94 256 GLY A CA 1
ATOM 1958 C C . GLY A 1 256 ? 20.796 -15.456 -7.906 1.00 88.94 256 GLY A C 1
ATOM 1959 O O . GLY A 1 256 ? 21.178 -16.586 -7.620 1.00 88.94 256 GLY A O 1
ATOM 1960 N N . SER A 1 257 ? 19.514 -15.193 -8.183 1.00 90.38 257 SER A N 1
ATOM 1961 C CA . SER A 1 257 ? 18.444 -16.207 -8.208 1.00 90.38 257 SER A CA 1
ATOM 1962 C C . SER A 1 257 ? 18.249 -16.959 -6.882 1.00 90.38 257 SER A C 1
ATOM 1964 O O . SER A 1 257 ? 18.030 -18.173 -6.861 1.00 90.38 257 SER A O 1
ATOM 1966 N N . HIS A 1 258 ? 18.382 -16.262 -5.753 1.00 81.19 258 HIS A N 1
ATOM 1967 C CA . HIS A 1 258 ? 18.255 -16.889 -4.443 1.00 81.19 258 HIS A CA 1
ATOM 1968 C C . HIS A 1 258 ? 16.796 -16.969 -3.989 1.00 81.19 258 HIS A C 1
ATOM 1970 O O . HIS A 1 258 ? 16.104 -15.958 -3.945 1.00 81.19 258 HIS A O 1
ATOM 1976 N N . SER A 1 259 ? 16.374 -18.143 -3.514 1.00 81.88 259 SER A N 1
ATOM 1977 C CA . SER A 1 259 ? 15.011 -18.381 -3.013 1.00 81.88 259 SER A CA 1
ATOM 1978 C C . SER A 1 259 ? 14.653 -17.618 -1.727 1.00 81.88 259 SER A C 1
ATOM 1980 O O . SER A 1 259 ? 13.512 -17.645 -1.274 1.00 81.88 259 SER A O 1
ATOM 1982 N N . ASN A 1 260 ? 15.644 -17.021 -1.059 1.00 79.81 260 ASN A N 1
ATOM 1983 C CA . ASN A 1 260 ? 15.467 -16.169 0.121 1.00 79.81 260 ASN A CA 1
ATOM 1984 C C . ASN A 1 260 ? 15.557 -14.669 -0.216 1.00 79.81 260 ASN A C 1
ATOM 1986 O O . ASN A 1 260 ? 15.514 -13.843 0.697 1.00 79.81 260 ASN A O 1
ATOM 1990 N N . ALA A 1 261 ? 15.665 -14.328 -1.501 1.00 81.00 261 ALA A N 1
ATOM 1991 C CA . ALA A 1 261 ? 15.755 -12.970 -2.019 1.00 81.00 261 ALA A CA 1
ATOM 1992 C C . ALA A 1 261 ? 14.683 -12.733 -3.104 1.00 81.00 261 ALA A C 1
ATOM 1994 O O . ALA A 1 261 ? 15.017 -12.401 -4.245 1.00 81.00 261 ALA A O 1
ATOM 1995 N N . PRO A 1 262 ? 13.386 -12.924 -2.781 1.00 87.75 262 PRO A N 1
ATOM 1996 C CA . PRO A 1 262 ? 12.334 -12.822 -3.777 1.00 87.75 262 PRO A CA 1
ATOM 1997 C C . PRO A 1 262 ? 12.226 -11.393 -4.306 1.00 87.75 262 PRO A C 1
ATOM 1999 O O . PRO A 1 262 ? 12.346 -10.413 -3.557 1.00 87.75 262 PRO A O 1
ATOM 2002 N N . VAL A 1 263 ? 11.916 -11.282 -5.595 1.00 89.12 263 VAL A N 1
ATOM 2003 C CA . VAL A 1 263 ? 11.655 -10.002 -6.257 1.00 89.12 263 VAL A CA 1
ATOM 2004 C C . VAL A 1 263 ? 10.204 -9.948 -6.691 1.00 89.12 263 VAL A C 1
ATOM 2006 O O . VAL A 1 263 ? 9.682 -10.888 -7.287 1.00 89.12 263 VAL A O 1
ATOM 2009 N N . THR A 1 264 ? 9.538 -8.833 -6.400 1.00 90.12 264 THR A N 1
ATOM 2010 C CA . THR A 1 264 ? 8.140 -8.616 -6.786 1.00 90.12 264 THR A CA 1
ATOM 2011 C C . THR A 1 264 ? 8.021 -7.446 -7.746 1.00 90.12 264 THR A C 1
ATOM 2013 O O . THR A 1 264 ? 8.444 -6.343 -7.417 1.00 90.12 264 THR A O 1
ATOM 2016 N N . ALA A 1 265 ? 7.403 -7.662 -8.903 1.00 90.25 265 ALA A N 1
ATOM 2017 C CA . ALA A 1 265 ? 6.962 -6.593 -9.791 1.00 90.25 265 ALA A CA 1
ATOM 2018 C C . ALA A 1 265 ? 5.496 -6.251 -9.510 1.00 90.25 265 ALA A C 1
ATOM 2020 O O . ALA A 1 265 ? 4.671 -7.135 -9.281 1.00 90.25 265 ALA A O 1
ATOM 2021 N N . TYR A 1 266 ? 5.168 -4.967 -9.554 1.00 85.94 266 TYR A N 1
ATOM 2022 C CA . TYR A 1 266 ? 3.839 -4.412 -9.344 1.00 85.94 266 TYR A CA 1
ATOM 2023 C C . TYR A 1 266 ? 3.456 -3.621 -10.586 1.00 85.94 266 TYR A C 1
ATOM 2025 O O . TYR A 1 266 ? 3.979 -2.530 -10.829 1.00 85.94 266 TYR A O 1
ATOM 2033 N N . PHE A 1 267 ? 2.516 -4.163 -11.353 1.00 87.25 267 PHE A N 1
ATOM 2034 C CA . PHE A 1 267 ? 1.936 -3.466 -12.484 1.00 87.25 267 PHE A CA 1
ATOM 2035 C C . PHE A 1 267 ? 0.776 -2.606 -11.983 1.00 87.25 267 PHE A C 1
ATOM 2037 O O . PHE A 1 267 ? -0.372 -3.039 -11.824 1.00 87.25 267 PHE A O 1
ATOM 2044 N N . ARG A 1 268 ? 1.100 -1.354 -11.660 1.00 82.81 268 ARG A N 1
ATOM 2045 C CA . ARG A 1 268 ? 0.164 -0.430 -11.019 1.00 82.81 268 ARG A CA 1
ATOM 2046 C C . ARG A 1 268 ? -1.060 -0.057 -11.862 1.00 82.81 268 ARG A C 1
ATOM 2048 O O . ARG A 1 268 ? -2.106 0.146 -11.243 1.00 82.81 268 ARG A O 1
ATOM 2055 N N . PRO A 1 269 ? -1.028 -0.020 -13.208 1.00 81.44 269 PRO A N 1
ATOM 2056 C CA . PRO A 1 269 ? -2.225 0.328 -13.972 1.00 81.44 269 PRO A CA 1
ATOM 2057 C C . PRO A 1 269 ? -3.407 -0.620 -13.720 1.00 81.44 269 PRO A C 1
ATOM 2059 O O . PRO A 1 269 ? -4.565 -0.191 -13.698 1.00 81.44 269 PRO A O 1
ATOM 2062 N N . HIS A 1 270 ? -3.123 -1.901 -13.465 1.00 83.44 270 HIS A N 1
ATOM 2063 C CA . HIS A 1 270 ? -4.125 -2.904 -13.085 1.00 83.44 270 HIS A CA 1
ATOM 2064 C C . HIS A 1 270 ? -4.131 -3.228 -11.587 1.00 83.44 270 HIS A C 1
ATOM 2066 O O . HIS A 1 270 ? -5.015 -3.949 -11.117 1.00 83.44 270 HIS A 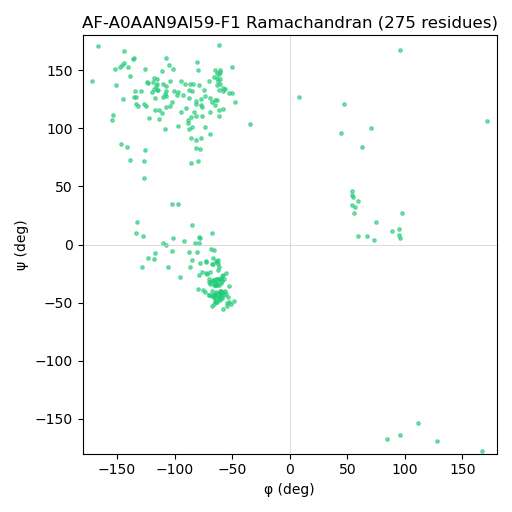O 1
ATOM 2072 N N . ALA A 1 271 ? -3.184 -2.667 -10.832 1.00 78.94 271 ALA A N 1
ATOM 2073 C CA . ALA A 1 271 ? -2.940 -2.968 -9.429 1.00 78.94 271 ALA A CA 1
ATOM 2074 C C . ALA A 1 271 ? -2.732 -4.474 -9.173 1.00 78.94 271 ALA A C 1
ATOM 2076 O O . ALA A 1 271 ? -3.272 -5.055 -8.226 1.00 78.94 271 ALA A O 1
ATOM 2077 N N . THR A 1 272 ? -1.969 -5.104 -10.061 1.00 83.44 272 THR A N 1
ATOM 2078 C CA . THR A 1 272 ? -1.578 -6.517 -10.035 1.00 83.44 272 THR A CA 1
ATOM 2079 C C . THR A 1 272 ? -0.098 -6.633 -9.667 1.00 83.44 272 THR A C 1
ATOM 2081 O O . THR A 1 272 ? 0.663 -5.666 -9.753 1.00 83.44 272 THR A O 1
ATOM 2084 N N . SER A 1 273 ? 0.324 -7.809 -9.209 1.00 89.12 273 SER A N 1
ATOM 2085 C CA . SER A 1 273 ? 1.719 -8.057 -8.848 1.00 89.12 273 SER A CA 1
ATOM 2086 C C . SER A 1 273 ? 2.125 -9.495 -9.131 1.00 89.12 273 SER A C 1
ATOM 2088 O O . SER A 1 273 ? 1.294 -10.401 -9.059 1.00 89.12 273 SER A O 1
ATOM 2090 N N . HIS A 1 274 ? 3.414 -9.701 -9.379 1.00 92.38 274 HIS A N 1
ATOM 2091 C CA . HIS A 1 274 ? 4.020 -11.006 -9.597 1.00 92.38 274 HIS A CA 1
ATOM 2092 C C . HIS A 1 274 ? 5.329 -11.111 -8.812 1.00 92.38 274 HIS A C 1
ATOM 2094 O O . HIS A 1 274 ? 6.198 -10.251 -8.947 1.00 92.38 274 HIS A O 1
ATOM 2100 N N . THR A 1 275 ? 5.463 -12.161 -8.001 1.00 91.88 275 THR A N 1
ATOM 2101 C CA . THR A 1 275 ? 6.670 -12.442 -7.213 1.00 91.88 275 THR A CA 1
ATOM 2102 C C . THR A 1 275 ? 7.393 -13.647 -7.794 1.00 91.88 275 THR A C 1
ATOM 2104 O O . THR A 1 275 ? 6.781 -14.698 -7.990 1.00 91.88 275 THR A O 1
ATOM 2107 N N . VAL A 1 276 ? 8.692 -13.493 -8.034 1.00 91.94 276 VAL A N 1
ATOM 2108 C CA . VAL A 1 276 ? 9.602 -14.575 -8.423 1.00 91.94 276 VAL A CA 1
ATOM 2109 C C . VAL A 1 276 ? 10.387 -15.010 -7.173 1.00 91.94 276 VAL A C 1
ATOM 2111 O O . VAL A 1 276 ? 10.829 -14.124 -6.434 1.00 91.94 276 VAL A O 1
ATOM 2114 N N . PRO A 1 277 ? 10.481 -16.328 -6.895 1.00 80.88 277 PRO A N 1
ATOM 2115 C CA . PRO A 1 277 ? 10.995 -16.871 -5.635 1.00 80.88 277 PRO A CA 1
ATOM 2116 C C . PRO A 1 277 ? 12.509 -16.785 -5.501 1.00 80.88 277 PRO A C 1
ATOM 2118 O O . PRO A 1 277 ? 13.190 -17.387 -6.349 1.00 80.88 277 PRO A O 1
#

Organism: NCBI:txid31220